Protein AF-0000000086060931 (afdb_homodimer)

Organism: NCBI:txid261290

pLDDT: mean 91.76, std 8.7, range [53.97, 98.56]

InterPro domains:
  IPR058467 Domain of unknown function DUF8154 [PF26481] (2-160)

Structure (mmCIF, N/CA/C/O backbone):
data_AF-0000000086060931-model_v1
#
loop_
_entity.id
_entity.type
_entity.pdbx_description
1 polymer 'HEPN domain-containing protein'
#
loop_
_atom_site.group_PDB
_atom_site.id
_atom_site.type_symbol
_atom_site.label_atom_id
_atom_site.label_alt_id
_atom_site.label_comp_id
_atom_site.label_asym_id
_atom_site.label_entity_id
_atom_site.label_seq_id
_atom_site.pdbx_PDB_ins_code
_atom_site.Cartn_x
_atom_site.Cartn_y
_atom_site.Cartn_z
_atom_site.occupancy
_atom_site.B_iso_or_equiv
_atom_site.auth_seq_id
_atom_site.auth_comp_id
_atom_site.auth_asym_id
_atom_site.auth_atom_id
_atom_site.pdbx_PDB_model_num
ATOM 1 N N . MET A 1 1 ? -10.797 -21.094 -11.148 1 85.88 1 MET A N 1
ATOM 2 C CA . MET A 1 1 ? -10.867 -20.781 -9.719 1 85.88 1 MET A CA 1
ATOM 3 C C . MET A 1 1 ? -11.93 -21.625 -9.031 1 85.88 1 MET A C 1
ATOM 5 O O . MET A 1 1 ? -13.008 -21.859 -9.594 1 85.88 1 MET A O 1
ATOM 9 N N . ASN A 1 2 ? -11.531 -22.156 -7.93 1 89.44 2 ASN A N 1
ATOM 10 C CA . ASN A 1 2 ? -12.492 -23.062 -7.312 1 89.44 2 ASN A CA 1
ATOM 11 C C . ASN A 1 2 ? -13.641 -22.297 -6.652 1 89.44 2 ASN A C 1
ATOM 13 O O . ASN A 1 2 ? -13.586 -21.078 -6.531 1 89.44 2 ASN A O 1
ATOM 17 N N . GLU A 1 3 ? -14.617 -22.969 -6.395 1 92.62 3 GLU A N 1
ATOM 18 C CA . GLU A 1 3 ? -15.859 -22.375 -5.906 1 92.62 3 GLU A CA 1
ATOM 19 C C . GLU A 1 3 ? -15.648 -21.641 -4.59 1 92.62 3 GLU A C 1
ATOM 21 O O . GLU A 1 3 ? -16.25 -20.594 -4.355 1 92.62 3 GLU A O 1
ATOM 26 N N . ASN A 1 4 ? -14.836 -22.156 -3.785 1 95.44 4 ASN A N 1
ATOM 27 C CA . ASN A 1 4 ? -14.562 -21.531 -2.496 1 95.44 4 ASN A CA 1
ATOM 28 C C . ASN A 1 4 ? -13.961 -20.141 -2.666 1 95.44 4 ASN A C 1
ATOM 30 O O . ASN A 1 4 ? -14.375 -19.203 -1.992 1 95.44 4 ASN A O 1
ATOM 34 N N . ILE A 1 5 ? -13.039 -19.984 -3.582 1 97.19 5 ILE A N 1
ATOM 35 C CA . ILE A 1 5 ? -12.391 -18.703 -3.82 1 97.19 5 ILE A CA 1
ATOM 36 C C . ILE A 1 5 ? -13.398 -17.719 -4.426 1 97.19 5 ILE A C 1
ATOM 38 O O . ILE A 1 5 ? -13.391 -16.531 -4.094 1 97.19 5 ILE A O 1
ATOM 42 N N . ARG A 1 6 ? -14.258 -18.203 -5.277 1 96.81 6 ARG A N 1
ATOM 43 C CA . ARG A 1 6 ? -15.297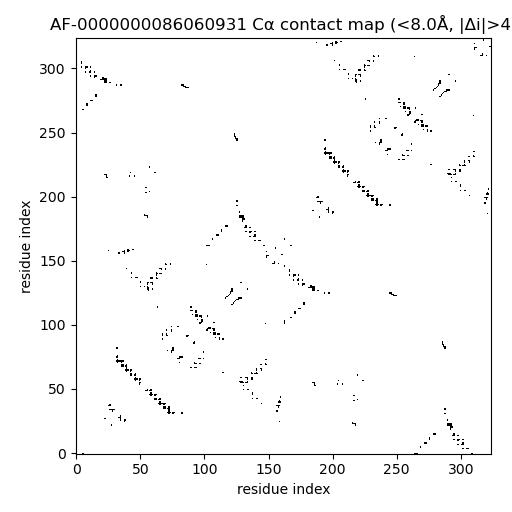 -17.359 -5.848 1 96.81 6 ARG A CA 1
ATOM 44 C C . ARG A 1 6 ? -16.234 -16.828 -4.758 1 96.81 6 ARG A C 1
ATOM 46 O O . ARG A 1 6 ? -16.609 -15.656 -4.77 1 96.81 6 ARG A O 1
ATOM 53 N N . ASP A 1 7 ? -16.578 -17.703 -3.885 1 97 7 ASP A N 1
ATOM 54 C CA . ASP A 1 7 ? -17.406 -17.297 -2.764 1 97 7 ASP A CA 1
ATOM 55 C C . ASP A 1 7 ? -16.703 -16.25 -1.898 1 97 7 ASP A C 1
ATOM 57 O O . ASP A 1 7 ? -17.344 -15.328 -1.389 1 97 7 ASP A O 1
ATOM 61 N N . GLN A 1 8 ? -15.422 -16.438 -1.712 1 97.62 8 GLN A N 1
ATOM 62 C CA . GLN A 1 8 ? -14.641 -15.5 -0.919 1 97.62 8 GLN A CA 1
ATOM 63 C C . GLN A 1 8 ? -14.602 -14.125 -1.583 1 97.62 8 GLN A C 1
ATOM 65 O O . GLN A 1 8 ? -14.609 -13.102 -0.9 1 97.62 8 GLN A O 1
ATOM 70 N N . LEU A 1 9 ? -14.484 -14.117 -2.893 1 97.81 9 LEU A N 1
ATOM 71 C CA . LEU A 1 9 ? -14.508 -12.844 -3.611 1 97.81 9 LEU A CA 1
ATOM 72 C C . LEU A 1 9 ? -15.836 -12.125 -3.406 1 97.81 9 LEU A C 1
ATOM 74 O O . LEU A 1 9 ? -15.867 -10.922 -3.15 1 97.81 9 LEU A O 1
ATOM 78 N N . VAL A 1 10 ? -16.922 -12.883 -3.469 1 95.94 10 VAL A N 1
ATOM 79 C CA . VAL A 1 10 ? -18.25 -12.328 -3.236 1 95.94 10 VAL A CA 1
ATOM 80 C C . VAL A 1 10 ? -18.344 -11.789 -1.81 1 95.94 10 VAL A C 1
ATOM 82 O O . VAL A 1 10 ? -18.875 -10.703 -1.583 1 95.94 10 VAL A O 1
ATOM 85 N N . ASP A 1 11 ? -17.828 -12.578 -0.885 1 95.38 11 ASP A N 1
ATOM 86 C CA . ASP A 1 11 ? -17.828 -12.148 0.511 1 95.38 11 ASP A CA 1
ATOM 87 C C . ASP A 1 11 ? -17.062 -10.844 0.688 1 95.38 11 ASP A C 1
ATOM 89 O O . ASP A 1 11 ? -17.5 -9.953 1.412 1 95.38 11 ASP A O 1
ATOM 93 N N . ALA A 1 12 ? -15.867 -10.789 0.083 1 95.44 12 ALA A N 1
ATOM 94 C CA . ALA A 1 12 ? -15.07 -9.562 0.157 1 95.44 12 ALA A CA 1
ATOM 95 C C . ALA A 1 12 ? -15.836 -8.375 -0.408 1 95.44 12 ALA A C 1
ATOM 97 O O . ALA A 1 12 ? -15.883 -7.305 0.207 1 95.44 12 ALA A O 1
ATOM 98 N N . GLU A 1 13 ? -16.484 -8.547 -1.512 1 94.19 13 GLU A N 1
ATOM 99 C CA . GLU A 1 13 ? -17.281 -7.484 -2.123 1 94.19 13 GLU A CA 1
ATOM 100 C C . GLU A 1 13 ? -18.375 -7.004 -1.182 1 94.19 13 GLU A C 1
ATOM 102 O O . GLU A 1 13 ? -18.625 -5.801 -1.062 1 94.19 13 GLU A O 1
ATOM 107 N N . ARG A 1 14 ? -19 -7.918 -0.52 1 93.12 14 ARG A N 1
ATOM 108 C CA . ARG A 1 14 ? -20.109 -7.598 0.387 1 93.12 14 ARG A CA 1
ATOM 109 C C . ARG A 1 14 ? -19.625 -6.738 1.55 1 93.12 14 ARG A C 1
ATOM 111 O O . ARG A 1 14 ? -20.344 -5.852 2.016 1 93.12 14 ARG A O 1
ATOM 118 N N . THR A 1 15 ? -18.422 -7.078 2.021 1 92.5 15 THR A N 1
ATOM 119 C CA . THR A 1 15 ? -17.906 -6.301 3.139 1 92.5 15 THR A CA 1
ATOM 120 C C . THR A 1 15 ? -17.688 -4.848 2.729 1 92.5 15 THR A C 1
ATOM 122 O O . THR A 1 15 ? -17.781 -3.939 3.559 1 92.5 15 THR A O 1
ATOM 125 N N . PHE A 1 16 ? -17.375 -4.551 1.483 1 88.94 16 PHE A N 1
ATOM 126 C CA . PHE A 1 16 ? -17.141 -3.189 1.018 1 88.94 16 PHE A CA 1
ATOM 127 C C . PHE A 1 16 ? -18.438 -2.486 0.684 1 88.94 16 PHE A C 1
ATOM 129 O O . PHE A 1 16 ? -18.484 -1.263 0.549 1 88.94 16 PHE A O 1
ATOM 136 N N . GLU A 1 17 ? -19.484 -3.262 0.486 1 84 17 GLU A N 1
ATOM 137 C CA . GLU A 1 17 ? -20.812 -2.703 0.231 1 84 17 GLU A CA 1
ATOM 138 C C . GLU A 1 17 ? -21.547 -2.404 1.536 1 84 17 GLU A C 1
ATOM 140 O O . GLU A 1 17 ? -22.422 -1.542 1.576 1 84 17 GLU A O 1
ATOM 145 N N . GLY A 1 18 ? -21.312 -3.229 2.457 1 71.38 18 GLY A N 1
ATOM 146 C CA . GLY A 1 18 ? -22.141 -3.25 3.656 1 71.38 18 GLY A CA 1
ATOM 147 C C . GLY A 1 18 ? -21.812 -2.123 4.621 1 71.38 18 GLY A C 1
ATOM 148 O O . GLY A 1 18 ? -21.125 -1.169 4.258 1 71.38 18 GLY A O 1
ATOM 149 N N . SER A 1 19 ? -22.469 -2.303 5.906 1 64.06 19 SER A N 1
ATOM 150 C CA . SER A 1 19 ? -22.609 -1.418 7.059 1 64.06 19 SER A CA 1
ATOM 151 C C . SER A 1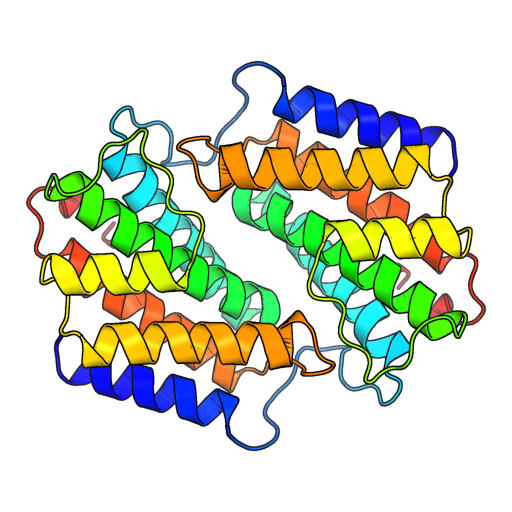 19 ? -21.297 -1.258 7.805 1 64.06 19 SER A C 1
ATOM 153 O O . SER A 1 19 ? -20.359 -2.043 7.605 1 64.06 19 SER A O 1
ATOM 155 N N . PRO A 1 20 ? -21.406 -0.543 8.852 1 69.38 20 PRO A N 1
ATOM 156 C CA . PRO A 1 20 ? -20.25 -0.242 9.688 1 69.38 20 PRO A CA 1
ATOM 157 C C . PRO A 1 20 ? -19.641 -1.49 10.32 1 69.38 20 PRO A C 1
ATOM 159 O O . PRO A 1 20 ? -20.344 -2.455 10.602 1 69.38 20 PRO A O 1
ATOM 162 N N . GLY A 1 21 ? -18.547 -1.68 10.312 1 85.62 21 GLY A N 1
ATOM 163 C CA . GLY A 1 21 ? -17.766 -2.73 10.945 1 85.62 21 GLY A CA 1
ATOM 164 C C . GLY A 1 21 ? -16.812 -2.211 12.008 1 85.62 21 GLY A C 1
ATOM 165 O O . GLY A 1 21 ? -16.922 -1.06 12.43 1 85.62 21 GLY A O 1
ATOM 166 N N . THR A 1 22 ? -16.078 -3.145 12.578 1 93.12 22 THR A N 1
ATOM 167 C CA . THR A 1 22 ? -15.07 -2.783 13.57 1 93.12 22 THR A CA 1
ATOM 168 C C . THR A 1 22 ? -13.922 -2.014 12.914 1 93.12 22 THR A C 1
ATOM 170 O O . THR A 1 22 ? -13.312 -2.488 11.953 1 93.12 22 THR A O 1
ATOM 173 N N . ILE A 1 23 ? -13.68 -0.859 13.461 1 92.44 23 ILE A N 1
ATOM 174 C CA . ILE A 1 23 ? -12.664 -0.013 12.844 1 92.44 23 ILE A CA 1
ATOM 175 C C . ILE A 1 23 ? -11.398 -0.008 13.695 1 92.44 23 ILE A C 1
ATOM 177 O O . ILE A 1 23 ? -11.398 -0.526 14.82 1 92.44 23 ILE A O 1
ATOM 181 N N . GLU A 1 24 ? -10.367 0.566 13.078 1 92.31 24 GLU A N 1
ATOM 182 C CA . GLU A 1 24 ? -9.086 0.639 13.789 1 92.31 24 GLU A CA 1
ATOM 183 C C . GLU A 1 24 ? -9.18 1.574 14.992 1 92.31 24 GLU A C 1
ATOM 185 O O . GLU A 1 24 ? -9.883 2.586 14.945 1 92.31 24 GLU A O 1
ATOM 190 N N . GLU A 1 25 ? -8.406 1.215 15.945 1 92.06 25 GLU A N 1
ATOM 191 C CA . GLU A 1 25 ? -8.352 2.078 17.125 1 92.06 25 GLU A CA 1
ATOM 192 C C . GLU A 1 25 ? -7.898 3.486 16.75 1 92.06 25 GLU A C 1
ATOM 194 O O . GLU A 1 25 ? -6.973 3.658 15.961 1 92.06 25 GLU A O 1
ATOM 199 N N . GLY A 1 26 ? -8.633 4.445 17.25 1 92.94 26 GLY A N 1
ATOM 200 C CA . GLY A 1 26 ? -8.234 5.832 17.078 1 92.94 26 GLY A CA 1
ATOM 201 C C . GLY A 1 26 ? -8.93 6.496 15.898 1 92.94 26 GLY A C 1
ATOM 202 O O . GLY A 1 26 ? -8.922 7.723 15.773 1 92.94 26 GLY A O 1
ATOM 203 N N . LEU A 1 27 ? -9.641 5.746 15.086 1 92.81 27 LEU A N 1
ATOM 204 C CA . LEU A 1 27 ? -10.195 6.316 13.859 1 92.81 27 LEU A CA 1
ATOM 205 C C . LEU A 1 27 ? -11.688 6.594 14.023 1 92.81 27 LEU A C 1
ATOM 207 O O . LEU A 1 27 ? -12.336 7.074 13.094 1 92.81 27 LEU A O 1
ATOM 211 N N . GLY A 1 28 ? -12.172 6.277 15.211 1 91 28 GLY A N 1
ATOM 212 C CA . GLY A 1 28 ? -13.578 6.527 15.484 1 91 28 GLY A CA 1
ATOM 213 C C . GLY A 1 28 ? -13.875 7.977 15.812 1 91 28 GLY A C 1
ATOM 214 O O . GLY A 1 28 ? -14.484 8.273 16.844 1 91 28 GLY A O 1
ATOM 215 N N . VAL A 1 29 ? -13.461 8.914 15.016 1 91.56 29 VAL A N 1
ATOM 216 C CA . VAL A 1 29 ? -13.711 10.344 15.188 1 91.56 29 VAL A CA 1
ATOM 217 C C . VAL A 1 29 ? -14.672 10.828 14.102 1 91.56 29 VAL A C 1
ATOM 219 O O . VAL A 1 29 ? -14.781 10.219 13.039 1 91.56 29 VAL A O 1
ATOM 222 N N . ASP A 1 30 ? -15.305 11.969 14.32 1 88.19 30 ASP A N 1
ATOM 223 C CA . ASP A 1 30 ? -16.359 12.453 13.438 1 88.19 30 ASP A CA 1
ATOM 224 C C . ASP A 1 30 ? -15.789 13.422 12.398 1 88.19 30 ASP A C 1
ATOM 226 O O . ASP A 1 30 ? -16.375 13.609 11.328 1 88.19 30 ASP A O 1
ATOM 230 N N . ASP A 1 31 ? -14.734 14.039 12.695 1 90.75 31 ASP A N 1
ATOM 231 C CA . ASP A 1 31 ? -14.164 15.062 11.828 1 90.75 31 ASP A CA 1
ATOM 232 C C . ASP A 1 31 ? -13.266 14.438 10.758 1 90.75 31 ASP A C 1
ATOM 234 O O . ASP A 1 31 ? -12.312 13.727 11.086 1 90.75 31 ASP A O 1
ATOM 238 N N . ALA A 1 32 ? -13.539 14.82 9.547 1 89.19 32 ALA A N 1
ATOM 239 C CA . ALA A 1 32 ? -12.812 14.258 8.414 1 89.19 32 ALA A CA 1
ATOM 240 C C . ALA A 1 32 ? -11.328 14.594 8.492 1 89.19 32 ALA A C 1
ATOM 242 O O . ALA A 1 32 ? -10.477 13.781 8.109 1 89.19 32 ALA A O 1
ATOM 243 N N . GLU A 1 33 ? -11.016 15.805 8.906 1 93.06 33 GLU A N 1
ATOM 244 C CA . GLU A 1 33 ? -9.602 16.141 9 1 93.06 33 GLU A CA 1
ATOM 245 C C . GLU A 1 33 ? -8.891 15.266 10.023 1 93.06 33 GLU A C 1
ATOM 247 O O . GLU A 1 33 ? -7.754 14.844 9.805 1 93.06 33 GLU A O 1
ATOM 252 N N . LEU A 1 34 ? -9.609 14.922 11.133 1 94.69 34 LEU A N 1
ATOM 253 C CA . LEU A 1 34 ? -8.984 14.117 12.18 1 94.69 34 LEU A CA 1
ATOM 254 C C . LEU A 1 34 ? -8.828 12.672 11.727 1 94.69 34 LEU A C 1
ATOM 256 O O . LEU A 1 34 ? -7.867 12 12.109 1 94.69 34 LEU A O 1
ATOM 260 N N . VAL A 1 35 ? -9.734 12.188 10.914 1 92.19 35 VAL A N 1
ATOM 261 C CA . VAL A 1 35 ? -9.594 10.844 10.352 1 92.19 35 VAL A CA 1
ATOM 262 C C . VAL A 1 35 ? -8.305 10.758 9.547 1 92.19 35 VAL A C 1
ATOM 264 O O . VAL A 1 35 ? -7.527 9.812 9.703 1 92.19 35 VAL A O 1
ATOM 267 N N . GLN A 1 36 ? -8.062 11.758 8.703 1 93.56 36 GLN A N 1
ATOM 268 C CA . GLN A 1 36 ? -6.855 11.742 7.883 1 93.56 36 GLN A CA 1
ATOM 269 C C . GLN A 1 36 ? -5.602 11.867 8.742 1 93.56 36 GLN A C 1
ATOM 271 O O . GLN A 1 36 ? -4.605 11.188 8.492 1 93.56 36 GLN A O 1
ATOM 276 N N . LEU A 1 37 ? -5.672 12.703 9.758 1 96.25 37 LEU A N 1
ATOM 277 C CA . LEU A 1 37 ? -4.559 12.867 10.688 1 96.25 37 LEU A CA 1
ATOM 278 C C . LEU A 1 37 ? -4.203 11.547 11.352 1 96.25 37 LEU A C 1
ATOM 280 O O . LEU A 1 37 ? -3.041 11.133 11.336 1 96.25 37 LEU A O 1
ATOM 284 N N . ARG A 1 38 ? -5.168 10.938 11.812 1 95.25 38 ARG A N 1
ATOM 285 C CA . ARG A 1 38 ? -4.914 9.75 12.625 1 95.25 38 ARG A CA 1
ATOM 286 C C . ARG A 1 38 ? -4.621 8.539 11.742 1 95.25 38 ARG A C 1
ATOM 288 O O . ARG A 1 38 ? -3.92 7.617 12.164 1 95.25 38 ARG A O 1
ATOM 295 N N . ARG A 1 39 ? -5.102 8.555 10.539 1 94.25 39 ARG A N 1
ATOM 296 C CA . ARG A 1 39 ? -4.664 7.555 9.57 1 94.25 39 ARG A CA 1
ATOM 297 C C . ARG A 1 39 ? -3.154 7.629 9.359 1 94.25 39 ARG A C 1
ATOM 299 O O . ARG A 1 39 ? -2.479 6.598 9.305 1 94.25 39 ARG A O 1
ATOM 306 N N . ALA A 1 40 ? -2.727 8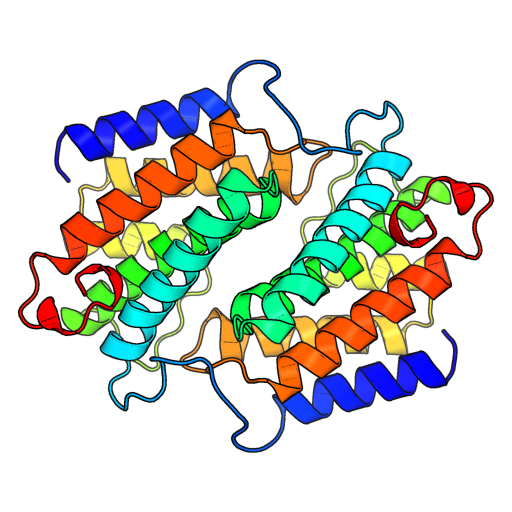.789 9.188 1 96.19 40 ALA A N 1
ATOM 307 C CA . ALA A 1 40 ? -1.283 8.961 9.031 1 96.19 40 ALA A CA 1
ATOM 308 C C . ALA A 1 40 ? -0.535 8.414 10.25 1 96.19 40 ALA A C 1
ATOM 310 O O . ALA A 1 40 ? 0.492 7.75 10.102 1 96.19 40 ALA A O 1
ATOM 311 N N . CYS A 1 41 ? -1.065 8.672 11.43 1 97.5 41 CYS A N 1
ATOM 312 C CA . CYS A 1 41 ? -0.443 8.203 12.664 1 97.5 41 CYS A CA 1
ATOM 313 C C . CYS A 1 41 ? -0.383 6.68 12.703 1 97.5 41 CYS A C 1
ATOM 315 O O . CYS A 1 41 ? 0.647 6.105 13.055 1 97.5 41 CYS A O 1
ATOM 317 N N . ARG A 1 42 ? -1.454 6.074 12.344 1 96.25 42 ARG A N 1
ATOM 318 C CA . ARG A 1 42 ? -1.514 4.617 12.359 1 96.25 42 ARG A CA 1
ATOM 319 C C . ARG A 1 42 ? -0.522 4.02 11.367 1 96.25 42 ARG A C 1
ATOM 321 O O . ARG A 1 42 ? 0.128 3.014 11.656 1 96.25 42 ARG A O 1
ATOM 328 N N . LEU A 1 43 ? -0.413 4.605 10.227 1 96.31 43 LEU A N 1
ATOM 329 C CA . LEU A 1 43 ? 0.515 4.137 9.203 1 96.31 43 LEU A CA 1
ATOM 330 C C . LEU A 1 43 ? 1.959 4.281 9.672 1 96.31 43 LEU A C 1
ATOM 332 O O . LEU A 1 43 ? 2.791 3.41 9.406 1 96.31 43 LEU A O 1
ATOM 336 N N . LEU A 1 44 ? 2.238 5.379 10.367 1 97.81 44 LEU A N 1
ATOM 337 C CA . LEU A 1 44 ? 3.578 5.578 10.906 1 97.81 44 LEU A CA 1
ATOM 338 C C . LEU A 1 44 ? 3.881 4.555 12 1 97.81 44 LEU A C 1
ATOM 340 O O . LEU A 1 44 ? 5.004 4.055 12.094 1 97.81 44 LEU A O 1
ATOM 344 N N . GLU A 1 45 ? 2.916 4.258 12.789 1 96.94 45 GLU A N 1
ATOM 345 C CA . GLU A 1 45 ? 3.088 3.234 13.82 1 96.94 45 GLU A CA 1
ATOM 346 C C . GLU A 1 45 ? 3.42 1.879 13.195 1 96.94 45 GLU A C 1
ATOM 348 O O . GLU A 1 45 ? 4.336 1.191 13.648 1 96.94 45 GLU A O 1
ATOM 353 N N . VAL A 1 46 ? 2.684 1.546 12.18 1 96.5 46 VAL A N 1
ATOM 354 C CA . VAL A 1 46 ? 2.932 0.297 11.469 1 96.5 46 VAL A CA 1
ATOM 355 C C . VAL A 1 46 ? 4.336 0.313 10.867 1 96.5 46 VAL A C 1
ATOM 357 O O . VAL A 1 46 ? 5.074 -0.667 10.977 1 96.5 46 VAL A O 1
ATOM 360 N N . GLY A 1 47 ? 4.676 1.377 10.219 1 96.94 47 GLY A N 1
ATOM 361 C CA . GLY A 1 47 ? 5.984 1.494 9.594 1 96.94 47 GLY A CA 1
ATOM 362 C C . GLY A 1 47 ? 7.125 1.27 10.57 1 96.94 47 GLY A C 1
ATOM 363 O O . GLY A 1 47 ? 8.086 0.56 10.25 1 96.94 47 GLY A O 1
ATOM 364 N N . SER A 1 48 ? 7.02 1.859 11.727 1 96.12 48 SER A N 1
ATOM 365 C CA . SER A 1 48 ? 8.055 1.707 12.734 1 96.12 48 SER A CA 1
ATOM 366 C C . SER A 1 48 ? 8.188 0.253 13.18 1 96.12 48 SER A C 1
ATOM 368 O O . SER A 1 48 ? 9.297 -0.269 13.289 1 96.12 48 SER A O 1
ATOM 370 N N . ASN A 1 49 ? 7.094 -0.402 13.359 1 94.75 49 ASN A N 1
ATOM 371 C CA . ASN A 1 49 ? 7.07 -1.792 13.805 1 94.75 49 ASN A CA 1
ATOM 372 C C . ASN A 1 49 ? 7.641 -2.727 12.742 1 94.75 49 ASN A C 1
ATOM 374 O O . ASN A 1 49 ? 8.422 -3.625 13.055 1 94.75 49 ASN A O 1
ATOM 378 N N . LEU A 1 50 ? 7.32 -2.484 11.539 1 97 50 LEU A N 1
ATOM 379 C CA . LEU A 1 50 ? 7.676 -3.395 10.461 1 97 50 LEU A CA 1
ATOM 380 C C . LEU A 1 50 ? 9.117 -3.17 10.008 1 97 50 LEU A C 1
ATOM 382 O O . LEU A 1 50 ? 9.766 -4.09 9.508 1 97 50 LEU A O 1
ATOM 386 N N . LEU A 1 51 ? 9.586 -1.96 10.188 1 96.69 51 LEU A N 1
ATOM 387 C CA . LEU A 1 51 ? 10.961 -1.657 9.82 1 96.69 51 LEU A CA 1
ATOM 388 C C . LEU A 1 51 ? 11.938 -2.561 10.57 1 96.69 51 LEU A C 1
ATOM 390 O O . LEU A 1 51 ? 12.852 -3.133 9.969 1 96.69 51 LEU A O 1
ATOM 394 N N . ASP A 1 52 ? 11.695 -2.814 11.797 1 92.81 52 ASP A N 1
ATOM 395 C CA . ASP A 1 52 ? 12.539 -3.633 12.656 1 92.81 52 ASP A CA 1
ATOM 396 C C . ASP A 1 52 ? 12.43 -5.113 12.297 1 92.81 52 ASP A C 1
ATOM 398 O O . ASP A 1 52 ? 13.336 -5.895 12.57 1 92.81 52 ASP A O 1
ATOM 402 N N . GLN A 1 53 ? 11.352 -5.465 11.656 1 94.12 53 GLN A N 1
ATOM 403 C CA . GLN A 1 53 ? 11.078 -6.863 11.328 1 94.12 53 GLN A CA 1
ATOM 404 C C . GLN A 1 53 ? 11.539 -7.195 9.906 1 94.12 53 GLN A C 1
ATOM 406 O O . GLN A 1 53 ? 11.484 -8.352 9.484 1 94.12 53 GLN A O 1
ATOM 411 N N . GLY A 1 54 ? 11.938 -6.199 9.164 1 94.75 54 GLY A N 1
ATOM 412 C CA . GLY A 1 54 ? 12.523 -6.438 7.852 1 94.75 54 GLY A CA 1
ATOM 413 C C . GLY A 1 54 ? 11.5 -6.461 6.734 1 94.75 54 GLY A C 1
ATOM 414 O O . GLY A 1 54 ? 11.727 -7.078 5.691 1 94.75 54 GLY A O 1
ATOM 415 N N . TYR A 1 55 ? 10.328 -5.852 6.914 1 95.44 55 TYR A N 1
ATOM 416 C CA . TYR A 1 55 ? 9.305 -5.75 5.875 1 95.44 55 TYR A CA 1
ATOM 417 C C . TYR A 1 55 ? 9.375 -4.402 5.168 1 95.44 55 TYR A C 1
ATOM 419 O O . TYR A 1 55 ? 8.484 -3.566 5.32 1 95.44 55 TYR A O 1
ATOM 427 N N . TYR A 1 56 ? 10.336 -4.277 4.312 1 94.88 56 TYR A N 1
ATOM 428 C CA . TYR A 1 56 ? 10.719 -2.973 3.779 1 94.88 56 TYR A CA 1
ATOM 429 C C . TYR A 1 56 ? 9.695 -2.482 2.756 1 94.88 56 TYR A C 1
ATOM 431 O O . TYR A 1 56 ? 9.406 -1.286 2.682 1 94.88 56 TYR A O 1
ATOM 439 N N . THR A 1 57 ? 9.156 -3.373 2.008 1 92.12 57 THR A N 1
ATOM 440 C CA . THR A 1 57 ? 8.172 -2.99 1 1 92.12 57 THR A CA 1
ATOM 441 C C . THR A 1 57 ? 6.973 -2.305 1.647 1 92.12 57 THR A C 1
ATOM 443 O O . THR A 1 57 ? 6.574 -1.216 1.229 1 92.12 57 THR A O 1
ATOM 446 N N . VAL A 1 58 ? 6.441 -2.895 2.65 1 94.62 58 VAL A N 1
ATOM 447 C CA . VAL A 1 58 ? 5.258 -2.355 3.309 1 94.62 58 VAL A CA 1
ATOM 448 C C . VAL A 1 58 ? 5.617 -1.065 4.043 1 94.62 58 VAL A C 1
ATOM 450 O O . VAL A 1 58 ? 4.812 -0.134 4.105 1 94.62 58 VAL A O 1
ATOM 453 N N . VAL A 1 59 ? 6.812 -1.02 4.59 1 96.62 59 VAL A N 1
ATOM 454 C CA . VAL A 1 59 ? 7.262 0.193 5.27 1 96.62 59 VAL A CA 1
ATOM 455 C C . VAL A 1 59 ? 7.277 1.359 4.281 1 96.62 59 VAL A C 1
ATOM 457 O O . VAL A 1 59 ? 6.766 2.439 4.582 1 96.62 59 VAL A O 1
ATOM 460 N N . ILE A 1 60 ? 7.867 1.127 3.129 1 95.44 60 ILE A N 1
ATOM 461 C CA . ILE A 1 60 ? 7.969 2.174 2.117 1 95.44 60 ILE A CA 1
ATOM 462 C C . ILE A 1 60 ? 6.574 2.605 1.678 1 95.44 60 ILE A C 1
ATOM 464 O O . ILE A 1 60 ? 6.273 3.801 1.627 1 95.44 60 ILE A O 1
ATOM 468 N N . GLU A 1 61 ? 5.684 1.716 1.422 1 91.94 61 GLU A N 1
ATOM 469 C CA . GLU A 1 61 ? 4.32 2.025 1.005 1 91.94 61 GLU A CA 1
ATOM 470 C C . GLU A 1 61 ? 3.568 2.787 2.094 1 91.94 61 GLU A C 1
ATOM 472 O O . GLU A 1 61 ? 2.9 3.785 1.813 1 91.94 61 GLU A O 1
ATOM 477 N N . SER A 1 62 ? 3.705 2.344 3.307 1 95.06 62 SER A N 1
ATOM 478 C CA . SER A 1 62 ? 3.031 3.008 4.418 1 95.06 62 SER A CA 1
ATOM 479 C C . SER A 1 62 ? 3.549 4.43 4.609 1 95.06 62 SER A C 1
ATOM 481 O O . SER A 1 62 ? 2.789 5.328 4.98 1 95.06 62 SER A O 1
ATOM 483 N N . ALA A 1 63 ? 4.832 4.586 4.363 1 97.12 63 ALA A N 1
ATOM 484 C CA . ALA A 1 63 ? 5.422 5.914 4.492 1 97.12 63 ALA A CA 1
ATOM 485 C C . ALA A 1 63 ? 4.84 6.875 3.459 1 97.12 63 ALA A C 1
ATOM 487 O O . ALA A 1 63 ? 4.477 8.008 3.791 1 97.12 63 ALA A O 1
ATOM 488 N N . PHE A 1 64 ? 4.73 6.434 2.254 1 94.94 64 PHE A N 1
ATOM 489 C CA . PHE A 1 64 ? 4.145 7.266 1.211 1 94.94 64 PHE A CA 1
ATOM 490 C C . PHE A 1 64 ? 2.699 7.617 1.544 1 94.94 64 PHE A C 1
ATOM 492 O O . PHE A 1 64 ? 2.293 8.773 1.431 1 94.94 64 PHE A O 1
ATOM 499 N N . VAL A 1 65 ? 1.945 6.676 1.984 1 92.94 65 VAL A N 1
ATOM 500 C CA . VAL A 1 65 ? 0.539 6.918 2.289 1 92.94 65 VAL A CA 1
ATOM 501 C C . VAL A 1 65 ? 0.423 7.836 3.504 1 92.94 65 VAL A C 1
ATOM 503 O O . VAL A 1 65 ? -0.454 8.703 3.553 1 92.94 65 VAL A O 1
ATOM 506 N N . ALA A 1 66 ? 1.302 7.637 4.449 1 96.38 66 ALA A N 1
ATOM 507 C CA . ALA A 1 66 ? 1.289 8.508 5.621 1 96.38 66 ALA A CA 1
ATOM 508 C C . ALA A 1 66 ? 1.533 9.961 5.223 1 96.38 66 ALA A C 1
ATOM 510 O O . ALA A 1 66 ? 0.875 10.875 5.73 1 96.38 66 ALA A O 1
ATOM 511 N N . ILE A 1 67 ? 2.49 10.172 4.328 1 97.5 67 ILE A N 1
ATOM 512 C CA . ILE A 1 67 ? 2.76 11.516 3.828 1 97.5 67 ILE A CA 1
ATOM 513 C C . ILE A 1 67 ? 1.506 12.086 3.166 1 97.5 67 ILE A C 1
ATOM 515 O O . ILE A 1 67 ? 1.097 13.211 3.455 1 97.5 67 ILE A O 1
ATOM 519 N N . GLU A 1 68 ? 0.887 11.32 2.406 1 94.69 68 GLU A N 1
ATOM 520 C CA . GLU A 1 68 ? -0.28 11.773 1.654 1 94.69 68 GLU A CA 1
ATOM 521 C C . GLU A 1 68 ? -1.46 12.055 2.58 1 94.69 68 GLU A C 1
ATOM 523 O O . GLU A 1 68 ? -2.168 13.047 2.41 1 94.69 68 GLU A O 1
ATOM 528 N N . ARG A 1 69 ? -1.653 11.195 3.562 1 94.56 69 ARG A N 1
ATOM 529 C CA . ARG A 1 69 ? -2.727 11.438 4.523 1 94.56 69 ARG A CA 1
ATOM 530 C C . ARG A 1 69 ? -2.459 12.703 5.336 1 94.56 69 ARG A C 1
ATOM 532 O O . ARG A 1 69 ? -3.391 13.422 5.691 1 94.56 69 ARG A O 1
ATOM 539 N N . THR A 1 70 ? -1.249 12.938 5.637 1 96.81 70 THR A N 1
ATOM 540 C CA . THR A 1 70 ? -0.88 14.148 6.359 1 96.81 70 THR A CA 1
ATOM 541 C C . THR A 1 70 ? -1.197 15.391 5.535 1 96.81 70 THR A C 1
ATOM 543 O O . THR A 1 70 ? -1.76 16.359 6.051 1 96.81 70 THR A O 1
ATOM 546 N N . ILE A 1 71 ? -0.837 15.328 4.254 1 96.62 71 ILE A N 1
ATOM 547 C CA . ILE A 1 71 ? -1.124 16.438 3.361 1 96.62 71 ILE A CA 1
ATOM 548 C C . ILE A 1 71 ? -2.635 16.641 3.238 1 96.62 71 ILE A C 1
ATOM 550 O O . ILE A 1 71 ? -3.135 17.75 3.316 1 96.62 71 ILE A O 1
ATOM 554 N N . GLN A 1 72 ? -3.332 15.586 3.086 1 94.31 72 GLN A N 1
ATOM 555 C CA . GLN A 1 72 ? -4.785 15.664 2.986 1 94.31 72 GLN A CA 1
ATOM 556 C C . GLN A 1 72 ? -5.395 16.266 4.254 1 94.31 72 GLN A C 1
ATOM 558 O O . GLN A 1 72 ? -6.312 17.078 4.184 1 94.31 72 GLN A O 1
ATOM 563 N N . PHE A 1 73 ? -4.91 15.781 5.395 1 95.56 73 PHE A N 1
ATOM 564 C CA . PHE A 1 73 ? -5.32 16.375 6.66 1 95.56 73 PHE A CA 1
ATOM 565 C C . PHE A 1 73 ? -5.172 17.891 6.617 1 95.56 73 PHE A C 1
ATOM 567 O O . PHE A 1 73 ? -6.117 18.625 6.922 1 95.56 73 PHE A O 1
ATOM 574 N N . ARG A 1 74 ? -4.066 18.344 6.176 1 96.94 74 ARG A N 1
ATOM 575 C CA . ARG A 1 74 ? -3.785 19.781 6.195 1 96.94 74 ARG A CA 1
ATOM 576 C C . ARG A 1 74 ? -4.641 20.531 5.176 1 96.94 74 ARG A C 1
ATOM 578 O O . ARG A 1 74 ? -5.078 21.656 5.422 1 96.94 74 ARG A O 1
ATOM 585 N N . LEU A 1 75 ? -4.812 19.922 4.031 1 96.38 75 LEU A N 1
ATOM 586 C CA . LEU A 1 75 ? -5.672 20.531 3.025 1 96.38 75 LEU A CA 1
ATOM 587 C C . LEU A 1 75 ? -7.078 20.75 3.568 1 96.38 75 LEU A C 1
ATOM 589 O O . LEU A 1 75 ? -7.676 21.812 3.371 1 96.38 75 LEU A O 1
ATOM 593 N N . ILE A 1 76 ? -7.594 19.766 4.277 1 94.56 76 ILE A N 1
ATOM 594 C CA . ILE A 1 76 ? -8.93 19.859 4.855 1 94.56 76 ILE A CA 1
ATOM 595 C C . ILE A 1 76 ? -8.914 20.875 6.008 1 94.56 76 ILE A C 1
ATOM 597 O O . ILE A 1 76 ? -9.773 21.75 6.078 1 94.56 76 ILE A O 1
ATOM 601 N N . HIS A 1 77 ? -7.945 20.734 6.84 1 95.5 77 HIS A N 1
ATOM 602 C CA . HIS A 1 77 ? -7.805 21.578 8.023 1 95.5 77 HIS A CA 1
ATOM 603 C C . HIS A 1 77 ? -7.746 23.062 7.645 1 95.5 77 HIS A C 1
ATOM 605 O O . HIS A 1 77 ? -8.344 23.906 8.32 1 95.5 77 HIS A O 1
ATOM 611 N N . ASP A 1 78 ? -7.102 23.344 6.559 1 96 78 ASP A N 1
ATOM 612 C CA . ASP A 1 78 ? -6.871 24.734 6.148 1 96 78 ASP A CA 1
ATOM 613 C C . ASP A 1 78 ? -7.973 25.219 5.207 1 96 78 ASP A C 1
ATOM 615 O O . ASP A 1 78 ? -7.891 26.312 4.664 1 96 78 ASP A O 1
ATOM 619 N N . GLY A 1 79 ? -8.945 24.391 4.918 1 94.62 79 GLY A N 1
ATOM 620 C CA . GLY A 1 79 ? -10.109 24.781 4.137 1 94.62 79 GLY A CA 1
ATOM 621 C C . GLY A 1 79 ? -9.852 24.766 2.643 1 94.62 79 GLY A C 1
ATOM 622 O O . GLY A 1 79 ? -10.602 25.375 1.874 1 94.62 79 GLY A O 1
ATOM 623 N N . ALA A 1 80 ? -8.805 24.125 2.248 1 95.19 80 ALA A N 1
ATOM 624 C CA . ALA A 1 80 ? -8.438 24.109 0.835 1 95.19 80 ALA A CA 1
ATOM 625 C C . ALA A 1 80 ? -9.047 22.922 0.118 1 95.19 80 ALA A C 1
ATOM 627 O O . ALA A 1 80 ? -8.977 22.812 -1.109 1 95.19 80 ALA A O 1
ATOM 628 N N . MET A 1 81 ? -9.586 22.062 0.888 1 91.62 81 MET A N 1
ATOM 629 C CA . MET A 1 81 ? -10.203 20.844 0.375 1 91.62 81 MET A CA 1
ATOM 630 C C . MET A 1 81 ? -11.406 20.453 1.226 1 91.62 81 MET A C 1
ATOM 632 O O . MET A 1 81 ? -11.367 20.547 2.453 1 91.62 81 MET A O 1
ATOM 636 N N . SER A 1 82 ? -12.484 20.109 0.494 1 89.69 82 SER A N 1
ATOM 637 C CA . SER A 1 82 ? -13.633 19.578 1.227 1 89.69 82 SER A CA 1
ATOM 638 C C . SER A 1 82 ? -13.43 18.109 1.584 1 89.69 82 SER A C 1
ATOM 640 O O . SER A 1 82 ? -12.703 17.391 0.893 1 89.69 82 SER A O 1
ATOM 642 N N . ALA A 1 83 ? -14.117 17.688 2.598 1 80.44 83 ALA A N 1
ATOM 643 C CA . ALA A 1 83 ? -14.031 16.312 3.055 1 80.44 83 ALA A CA 1
ATOM 644 C C . ALA A 1 83 ? -14.5 15.344 1.972 1 80.44 83 ALA A C 1
ATOM 646 O O . ALA A 1 83 ? -14.047 14.195 1.916 1 80.44 83 ALA A O 1
ATOM 647 N N . ALA A 1 84 ? -15.32 15.883 1.102 1 80.31 84 ALA A N 1
ATOM 648 C CA . ALA A 1 84 ? -15.922 15.039 0.076 1 80.31 84 ALA A CA 1
ATOM 649 C C . ALA A 1 84 ? -15.078 15.023 -1.192 1 80.31 84 ALA A C 1
ATOM 651 O O . ALA A 1 84 ? -15.297 14.195 -2.082 1 80.31 84 ALA A O 1
ATOM 652 N N . GLU A 1 85 ? -14.109 15.93 -1.196 1 82.94 85 GLU A N 1
ATOM 653 C CA . GLU A 1 85 ? -13.266 16.031 -2.381 1 82.94 85 GLU A CA 1
ATOM 654 C C . GLU A 1 85 ? -12.289 14.859 -2.451 1 82.94 85 GLU A C 1
ATOM 656 O O . GLU A 1 85 ? -11.711 14.461 -1.437 1 82.94 85 GLU A O 1
ATOM 661 N N . ILE A 1 86 ? -12.227 14.367 -3.645 1 72.75 86 ILE A N 1
ATOM 662 C CA . ILE A 1 86 ? -11.336 13.25 -3.893 1 72.75 86 ILE A CA 1
ATOM 663 C C . ILE A 1 86 ? -10.18 13.695 -4.789 1 72.75 86 ILE A C 1
ATOM 665 O O . ILE A 1 86 ? -10.406 14.242 -5.871 1 72.75 86 ILE A O 1
ATOM 669 N N . ILE A 1 87 ? -8.969 13.555 -4.305 1 78.94 87 ILE A N 1
ATOM 670 C CA . ILE A 1 87 ? -7.789 13.703 -5.148 1 78.94 87 ILE A CA 1
ATOM 671 C C . ILE A 1 87 ? -7.164 12.336 -5.418 1 78.94 87 ILE A C 1
ATOM 673 O O . ILE A 1 87 ? -6.555 11.742 -4.527 1 78.94 87 ILE A O 1
ATOM 677 N N . SER A 1 88 ? -7.254 11.852 -6.602 1 77.38 88 SER A N 1
ATOM 678 C CA . SER A 1 88 ? -6.836 10.492 -6.918 1 77.38 88 SER A CA 1
ATOM 679 C C . SER A 1 88 ? -5.395 10.461 -7.41 1 77.38 88 SER A C 1
ATOM 681 O O . SER A 1 88 ? -4.758 9.398 -7.41 1 77.38 88 SER A O 1
ATOM 683 N N . SER A 1 89 ? -4.984 11.5 -7.859 1 83.94 89 SER A N 1
ATOM 684 C CA . SER A 1 89 ? -3.619 11.586 -8.367 1 83.94 89 SER A CA 1
ATOM 685 C C . SER A 1 89 ? -2.641 11.945 -7.254 1 83.94 89 SER A C 1
ATOM 687 O O . SER A 1 89 ? -2.787 12.984 -6.602 1 83.94 89 SER A O 1
ATOM 689 N N . HIS A 1 90 ? -1.663 11.141 -7.09 1 88.25 90 HIS A N 1
ATOM 690 C CA . HIS A 1 90 ? -0.629 11.414 -6.098 1 88.25 90 HIS A CA 1
ATOM 691 C C . HIS A 1 90 ? 0.107 12.711 -6.414 1 88.25 90 HIS A C 1
ATOM 693 O O . HIS A 1 90 ? 0.34 13.531 -5.523 1 88.25 90 HIS A O 1
ATOM 699 N N . ARG A 1 91 ? 0.433 12.875 -7.691 1 91 91 ARG A N 1
ATOM 700 C CA . ARG A 1 91 ? 1.129 14.086 -8.109 1 91 91 ARG A CA 1
ATOM 701 C C . ARG A 1 91 ? 0.293 15.328 -7.809 1 91 91 ARG A C 1
ATOM 703 O O . ARG A 1 91 ? 0.807 16.312 -7.289 1 91 91 ARG A O 1
ATOM 710 N N . ARG A 1 92 ? -0.959 15.273 -8.109 1 92.88 92 ARG A N 1
ATOM 711 C CA . ARG A 1 92 ? -1.846 16.406 -7.855 1 92.88 92 ARG A CA 1
ATOM 712 C C . ARG A 1 92 ? -1.938 16.703 -6.363 1 92.88 92 ARG A C 1
ATOM 714 O O . ARG A 1 92 ? -1.987 17.875 -5.961 1 92.88 92 ARG A O 1
ATOM 721 N N . LEU A 1 93 ? -1.958 15.734 -5.59 1 94.19 93 LEU A N 1
ATOM 722 C CA . LEU A 1 93 ? -2.018 15.938 -4.148 1 94.19 93 LEU A CA 1
ATOM 723 C C . LEU A 1 93 ? -0.789 16.688 -3.656 1 94.19 93 LEU A C 1
ATOM 725 O O . LEU A 1 93 ? -0.91 17.641 -2.877 1 94.19 93 LEU A O 1
ATOM 729 N N . TYR A 1 94 ? 0.38 16.281 -4.094 1 96.94 94 TYR A N 1
ATOM 730 C CA . TYR A 1 94 ? 1.614 16.938 -3.697 1 96.94 94 TYR A CA 1
ATOM 731 C C . TYR A 1 94 ? 1.63 18.391 -4.18 1 96.94 94 TYR A C 1
ATOM 733 O O . TYR A 1 94 ? 2.084 19.281 -3.465 1 96.94 94 TYR A O 1
ATOM 741 N N . GLN A 1 95 ? 1.119 18.562 -5.355 1 96.19 95 GLN A N 1
ATOM 742 C CA . GLN A 1 95 ? 1.052 19.906 -5.914 1 96.19 95 GLN A CA 1
ATOM 743 C C . GLN A 1 95 ? 0.1 20.797 -5.113 1 96.19 95 GLN A C 1
ATOM 745 O O . GLN A 1 95 ? 0.391 21.969 -4.867 1 96.19 95 GLN A O 1
ATOM 750 N N . ARG A 1 96 ? -1.004 20.266 -4.73 1 96.12 96 ARG A N 1
ATOM 751 C CA . ARG A 1 96 ? -1.978 21.016 -3.941 1 96.12 96 ARG A CA 1
ATOM 752 C C . ARG A 1 96 ? -1.38 21.469 -2.611 1 96.12 96 ARG A C 1
ATOM 754 O O . ARG A 1 96 ? -1.663 22.562 -2.135 1 96.12 96 ARG A O 1
ATOM 761 N N . GLY A 1 97 ? -0.6 20.578 -2.041 1 97.19 97 GLY A N 1
ATOM 762 C CA . GLY A 1 97 ? 0.072 20.969 -0.813 1 97.19 97 GLY A CA 1
ATOM 763 C C . GLY A 1 97 ? 0.966 22.172 -0.981 1 97.19 97 GLY A C 1
ATOM 764 O O . GLY A 1 97 ? 0.995 23.062 -0.118 1 97.19 97 GLY A O 1
ATOM 765 N N . ALA A 1 98 ? 1.645 22.203 -2.076 1 97.81 98 ALA A N 1
ATOM 766 C CA . ALA A 1 98 ? 2.51 23.344 -2.363 1 97.81 98 ALA A CA 1
ATOM 767 C C . ALA A 1 98 ? 1.689 24.609 -2.627 1 97.81 98 ALA A C 1
ATOM 769 O O . ALA A 1 98 ? 2.047 25.688 -2.172 1 97.81 98 ALA A O 1
ATOM 770 N N . GLU A 1 99 ? 0.612 24.453 -3.285 1 96.94 99 GLU A N 1
ATOM 771 C CA . GLU A 1 99 ? -0.238 25.578 -3.67 1 96.94 99 GLU A CA 1
ATOM 772 C C . GLU A 1 99 ? -0.759 26.312 -2.445 1 96.94 99 GLU A C 1
ATOM 774 O O . GLU A 1 99 ? -0.924 27.531 -2.477 1 96.94 99 GLU A O 1
ATOM 779 N N . ILE A 1 100 ? -1.018 25.625 -1.376 1 96.62 100 ILE A N 1
ATOM 780 C CA . ILE A 1 100 ? -1.601 26.281 -0.21 1 96.62 100 ILE A CA 1
ATOM 781 C C . ILE A 1 100 ? -0.5 26.641 0.784 1 96.62 100 ILE A C 1
ATOM 783 O O . ILE A 1 100 ? -0.783 27.047 1.91 1 96.62 100 ILE A O 1
ATOM 787 N N . GLY A 1 101 ? 0.785 26.328 0.417 1 96.88 101 GLY A N 1
ATOM 788 C CA . GLY A 1 101 ? 1.904 26.859 1.173 1 96.88 101 GLY A CA 1
ATOM 789 C C . GLY A 1 101 ? 2.42 25.906 2.236 1 96.88 101 GLY A C 1
ATOM 790 O O . GLY A 1 101 ? 3.123 26.328 3.16 1 96.88 101 GLY A O 1
ATOM 791 N N . LEU A 1 102 ? 2.051 24.641 2.197 1 97.56 102 LEU A N 1
ATOM 792 C CA . LEU A 1 102 ? 2.621 23.688 3.141 1 97.56 102 LEU A CA 1
ATOM 793 C C . LEU A 1 102 ? 4.125 23.547 2.939 1 97.56 102 LEU A C 1
ATOM 795 O O . LEU A 1 102 ? 4.867 23.297 3.895 1 97.56 102 LEU A O 1
ATOM 799 N N . TYR A 1 103 ? 4.566 23.641 1.761 1 98 103 TYR A N 1
ATOM 800 C CA . TYR A 1 103 ? 5.945 23.641 1.291 1 98 103 TYR A CA 1
ATOM 801 C C . TYR A 1 103 ? 6.059 24.312 -0.072 1 98 103 TYR A C 1
ATOM 803 O O . TYR A 1 103 ? 5.051 24.688 -0.673 1 98 103 TYR A O 1
ATOM 811 N N . ASP A 1 104 ? 7.242 24.562 -0.527 1 97.38 104 ASP A N 1
ATOM 812 C CA . ASP A 1 104 ? 7.398 25.25 -1.799 1 97.38 104 ASP A CA 1
ATOM 813 C C . ASP A 1 104 ? 7.195 24.312 -2.977 1 97.38 104 ASP A C 1
ATOM 815 O O . ASP A 1 104 ? 7.168 23.078 -2.801 1 97.38 104 ASP A O 1
ATOM 819 N N . ASP A 1 105 ? 7.062 24.812 -4.164 1 97.19 105 ASP A N 1
ATOM 820 C CA . ASP A 1 105 ? 6.773 24.062 -5.383 1 97.19 105 ASP A CA 1
ATOM 821 C C . ASP A 1 105 ? 7.855 23.016 -5.656 1 97.19 105 ASP A C 1
ATOM 823 O O . ASP A 1 105 ? 7.555 21.906 -6.102 1 97.19 105 ASP A O 1
ATOM 827 N N . ALA A 1 106 ? 9.07 23.406 -5.398 1 97.06 106 ALA A N 1
ATOM 828 C CA . ALA A 1 106 ? 10.18 22.5 -5.672 1 97.06 106 ALA A CA 1
ATOM 829 C C . ALA A 1 106 ? 10.086 21.234 -4.805 1 97.06 106 ALA A C 1
ATOM 831 O O . ALA A 1 106 ? 10.289 20.125 -5.293 1 97.06 106 ALA A O 1
ATOM 832 N N . PHE A 1 107 ? 9.797 21.406 -3.623 1 97.75 107 PHE A N 1
ATOM 833 C CA . PHE A 1 107 ? 9.648 20.281 -2.709 1 97.75 107 PHE A CA 1
ATOM 834 C C . PHE A 1 107 ? 8.516 19.359 -3.154 1 97.75 107 PHE A C 1
ATOM 836 O O . PHE A 1 107 ? 8.656 18.141 -3.145 1 97.75 107 PHE A O 1
ATOM 843 N N . GLY A 1 108 ? 7.336 19.953 -3.486 1 97.62 108 GLY A N 1
ATOM 844 C CA . GLY A 1 108 ? 6.211 19.172 -3.984 1 97.62 108 GLY A CA 1
ATOM 845 C C . GLY A 1 108 ? 6.551 18.359 -5.215 1 97.62 108 GLY A C 1
ATOM 846 O O . GLY A 1 108 ? 6.148 17.203 -5.328 1 97.62 108 GLY A O 1
ATOM 847 N N . GLU A 1 109 ? 7.281 18.984 -6.07 1 97 109 GLU A N 1
ATOM 848 C CA . GLU A 1 109 ? 7.703 18.281 -7.277 1 97 109 GLU A CA 1
ATOM 849 C C . GLU A 1 109 ? 8.648 17.141 -6.949 1 97 109 GLU A C 1
ATOM 851 O O . GLU A 1 109 ? 8.555 16.062 -7.547 1 97 109 GLU A O 1
ATOM 856 N N . ASP A 1 110 ? 9.562 17.391 -6.043 1 96.81 110 ASP A N 1
ATOM 857 C CA . ASP A 1 110 ? 10.5 16.344 -5.633 1 96.81 110 ASP A CA 1
ATOM 858 C C . ASP A 1 110 ? 9.773 15.172 -4.984 1 96.81 110 ASP A C 1
ATOM 860 O O . ASP A 1 110 ? 10.141 14.016 -5.195 1 96.81 110 ASP A O 1
ATOM 864 N N . LEU A 1 111 ? 8.773 15.406 -4.191 1 97.19 111 LEU A N 1
ATOM 865 C CA . LEU A 1 111 ? 7.961 14.352 -3.605 1 97.19 111 LEU A CA 1
ATOM 866 C C . LEU A 1 111 ? 7.27 13.531 -4.691 1 97.19 111 LEU A C 1
ATOM 868 O O . LEU A 1 111 ? 7.23 12.305 -4.613 1 97.19 111 LEU A O 1
ATOM 872 N N . ALA A 1 112 ? 6.711 14.195 -5.648 1 96 112 ALA A N 1
ATOM 873 C CA . ALA A 1 112 ? 6.023 13.523 -6.75 1 96 112 ALA A CA 1
ATOM 874 C C . ALA A 1 112 ? 6.988 12.641 -7.531 1 96 112 ALA A C 1
ATOM 876 O O . ALA A 1 112 ? 6.637 11.523 -7.922 1 96 112 ALA A O 1
ATOM 877 N N . GLU A 1 113 ? 8.156 13.164 -7.738 1 94.56 113 GLU A N 1
ATOM 878 C CA . GLU A 1 113 ? 9.156 12.391 -8.477 1 94.56 113 GLU A CA 1
ATOM 879 C C . GLU A 1 113 ? 9.617 11.18 -7.672 1 94.56 113 GLU A C 1
ATOM 881 O O . GLU A 1 113 ? 9.844 10.102 -8.234 1 94.56 113 GLU A O 1
ATOM 886 N N . LEU A 1 114 ? 9.836 11.359 -6.43 1 95.25 114 LEU A N 1
ATOM 887 C CA . LEU A 1 114 ? 10.195 10.242 -5.57 1 95.25 114 LEU A CA 1
ATOM 888 C C . LEU A 1 114 ? 9.125 9.156 -5.617 1 95.25 114 LEU A C 1
ATOM 890 O O . LEU A 1 114 ? 9.438 7.965 -5.695 1 95.25 114 LEU A O 1
ATOM 894 N N . TRP A 1 115 ? 7.883 9.492 -5.512 1 92.94 115 TRP A N 1
ATOM 895 C CA . TRP A 1 115 ? 6.766 8.562 -5.617 1 92.94 115 TRP A CA 1
ATOM 896 C C . TRP A 1 115 ? 6.793 7.828 -6.953 1 92.94 115 TRP A C 1
ATOM 898 O O . TRP A 1 115 ? 6.648 6.602 -7 1 92.94 115 TRP A O 1
ATOM 908 N N . ASN A 1 116 ? 6.945 8.547 -7.992 1 88 116 ASN A N 1
ATOM 909 C CA . ASN A 1 116 ? 6.984 7.949 -9.32 1 88 116 ASN A CA 1
ATOM 910 C C . ASN A 1 116 ? 8.125 6.941 -9.453 1 88 116 ASN A C 1
ATOM 912 O O . ASN A 1 116 ? 7.949 5.875 -10.047 1 88 116 ASN A O 1
ATOM 916 N N . ARG A 1 117 ? 9.227 7.312 -9 1 84.56 117 ARG A N 1
ATOM 917 C CA . ARG A 1 117 ? 10.383 6.426 -9.055 1 84.56 117 ARG A CA 1
ATOM 918 C C . ARG A 1 117 ? 10.133 5.148 -8.258 1 84.56 117 ARG A C 1
ATOM 920 O O . ARG A 1 117 ? 10.477 4.055 -8.703 1 84.56 117 ARG A O 1
ATOM 927 N N . ASN A 1 118 ? 9.609 5.281 -7.07 1 83.88 118 ASN A N 1
ATOM 928 C CA . ASN A 1 118 ? 9.266 4.113 -6.266 1 83.88 118 ASN A CA 1
ATOM 929 C C . ASN A 1 118 ? 8.281 3.201 -6.996 1 83.88 118 ASN A C 1
ATOM 931 O O . ASN A 1 118 ? 8.492 1.989 -7.07 1 83.88 118 ASN A O 1
ATOM 935 N N . ARG A 1 119 ? 7.199 3.744 -7.516 1 77.62 119 ARG A N 1
ATOM 936 C CA . ARG A 1 119 ? 6.168 2.971 -8.195 1 77.62 119 ARG A CA 1
ATOM 937 C C . ARG A 1 119 ? 6.75 2.211 -9.383 1 77.62 119 ARG A C 1
ATOM 939 O O . ARG A 1 119 ? 6.434 1.038 -9.594 1 77.62 119 ARG A O 1
ATOM 946 N N . THR A 1 120 ? 7.617 2.805 -10.07 1 71.19 120 THR A N 1
ATOM 947 C CA . THR A 1 120 ? 8.188 2.209 -11.273 1 71.19 120 THR A CA 1
ATOM 948 C C . THR A 1 120 ? 9.227 1.146 -10.914 1 71.19 120 THR A C 1
ATOM 950 O O . THR A 1 120 ? 9.211 0.046 -11.469 1 71.19 120 THR A O 1
ATOM 953 N N . LYS A 1 121 ? 10.008 1.42 -9.961 1 72.56 121 LYS A N 1
ATOM 954 C CA . LYS A 1 121 ? 11.148 0.546 -9.711 1 72.56 121 LYS A CA 1
ATOM 955 C C . LYS A 1 121 ? 10.781 -0.578 -8.742 1 72.56 121 LYS A C 1
ATOM 957 O O . LYS A 1 121 ? 11.133 -1.737 -8.969 1 72.56 121 LYS A O 1
ATOM 962 N N . THR A 1 122 ? 10.086 -0.204 -7.754 1 69.5 122 THR A N 1
ATOM 963 C CA . THR A 1 122 ? 9.891 -1.164 -6.672 1 69.5 122 THR A CA 1
ATOM 964 C C . THR A 1 122 ? 8.531 -1.843 -6.789 1 69.5 122 THR A C 1
ATOM 966 O O . THR A 1 122 ? 8.398 -3.037 -6.516 1 69.5 122 THR A O 1
ATOM 969 N N . TYR A 1 123 ? 7.656 -1.063 -7.176 1 63.66 123 TYR A N 1
ATOM 970 C CA . TYR A 1 123 ? 6.297 -1.596 -7.156 1 63.66 123 TYR A CA 1
ATOM 971 C C . TYR A 1 123 ? 5.992 -2.354 -8.445 1 63.66 123 TYR A C 1
ATOM 973 O O . TYR A 1 123 ? 5.414 -3.443 -8.406 1 63.66 123 TYR A O 1
ATOM 981 N N . TYR A 1 124 ? 6.465 -1.805 -9.516 1 61.12 124 TYR A N 1
ATOM 982 C CA . TYR A 1 124 ? 6.051 -2.395 -10.781 1 61.12 124 TYR A CA 1
ATOM 983 C C . TYR A 1 124 ? 7.164 -3.244 -11.383 1 61.12 124 TYR A C 1
ATOM 985 O O . TYR A 1 124 ? 6.91 -4.129 -12.195 1 61.12 124 TYR A O 1
ATOM 993 N N . ARG A 1 125 ? 8.344 -2.844 -10.977 1 59.88 125 ARG A N 1
ATOM 994 C CA . ARG A 1 125 ? 9.477 -3.561 -11.562 1 59.88 125 ARG A CA 1
ATOM 995 C C . ARG A 1 125 ? 10.062 -4.562 -10.57 1 59.88 125 ARG A C 1
ATOM 997 O O . ARG A 1 125 ? 9.477 -4.816 -9.516 1 59.88 125 ARG A O 1
ATOM 1004 N N . LEU A 1 126 ? 11.07 -5.145 -11.047 1 63.28 126 LEU A N 1
ATOM 1005 C CA . LEU A 1 126 ? 11.727 -6.207 -10.297 1 63.28 126 LEU A CA 1
ATOM 1006 C C . LEU A 1 126 ? 12.617 -5.633 -9.203 1 63.28 126 LEU A C 1
ATOM 1008 O O . LEU A 1 126 ? 13.391 -6.359 -8.578 1 63.28 126 LEU A O 1
ATOM 1012 N N . GLY A 1 127 ? 12.383 -4.336 -9.055 1 76.69 127 GLY A N 1
ATOM 1013 C CA . GLY A 1 127 ? 13.195 -3.83 -7.957 1 76.69 127 GLY A CA 1
ATOM 1014 C C . GLY A 1 127 ? 12.742 -4.328 -6.598 1 76.69 127 GLY A C 1
ATOM 1015 O O . GLY A 1 127 ? 11.555 -4.59 -6.391 1 76.69 127 GLY A O 1
ATOM 1016 N N . ILE A 1 128 ? 13.758 -4.598 -5.754 1 86.94 128 ILE A N 1
ATOM 1017 C CA . ILE A 1 128 ? 13.5 -5.059 -4.395 1 86.94 128 ILE A CA 1
ATOM 1018 C C . ILE A 1 128 ? 13.758 -3.926 -3.406 1 86.94 128 ILE A C 1
ATOM 1020 O O . ILE A 1 128 ? 14.812 -3.289 -3.447 1 86.94 128 ILE A O 1
ATOM 1024 N N . ALA A 1 129 ? 12.758 -3.666 -2.609 1 90.62 129 ALA A N 1
ATOM 1025 C CA . ALA A 1 129 ? 12.914 -2.66 -1.562 1 90.62 129 ALA A CA 1
ATOM 1026 C C . ALA A 1 129 ? 14.07 -3.014 -0.63 1 90.62 129 ALA A C 1
ATOM 1028 O O . ALA A 1 129 ? 14.266 -4.184 -0.29 1 90.62 129 ALA A O 1
ATOM 1029 N N . THR A 1 130 ? 14.789 -1.993 -0.198 1 92.88 130 THR A N 1
ATOM 1030 C CA . THR A 1 130 ? 15.922 -2.213 0.693 1 92.88 130 THR A CA 1
ATOM 1031 C C . THR A 1 130 ? 15.664 -1.589 2.061 1 92.88 130 THR A C 1
ATOM 1033 O O . THR A 1 130 ? 14.789 -0.732 2.203 1 92.88 130 THR A O 1
ATOM 1036 N N . LYS A 1 131 ? 16.516 -2.016 2.969 1 95.69 131 LYS A N 1
ATOM 1037 C CA . LYS A 1 131 ? 16.484 -1.435 4.309 1 95.69 131 LYS A CA 1
ATOM 1038 C C . LYS A 1 131 ? 16.75 0.067 4.266 1 95.69 131 LYS A C 1
ATOM 1040 O O . LYS A 1 131 ? 16.094 0.841 4.961 1 95.69 131 LYS A O 1
ATOM 1045 N N . GLU A 1 132 ? 17.641 0.484 3.484 1 95.19 132 GLU A N 1
ATOM 1046 C CA . GLU A 1 132 ? 18.047 1.882 3.367 1 95.19 132 GLU A CA 1
ATOM 1047 C C . GLU A 1 132 ? 16.906 2.742 2.828 1 95.19 132 GLU A C 1
ATOM 1049 O O . GLU A 1 132 ? 16.656 3.842 3.33 1 95.19 132 GLU A O 1
ATOM 1054 N N . GLN A 1 133 ? 16.266 2.219 1.856 1 94.75 133 GLN A N 1
ATOM 1055 C CA . GLN A 1 133 ? 15.109 2.908 1.315 1 94.75 133 GLN A CA 1
ATOM 1056 C C . GLN A 1 133 ? 14.008 3.041 2.367 1 94.75 133 GLN A C 1
ATOM 1058 O O . GLN A 1 133 ? 13.43 4.117 2.535 1 94.75 133 GLN A O 1
ATOM 1063 N N . ALA A 1 134 ? 13.75 1.925 3.078 1 96.38 134 ALA A N 1
ATOM 1064 C CA . ALA A 1 134 ? 12.68 1.897 4.074 1 96.38 134 ALA A CA 1
ATOM 1065 C C . ALA A 1 134 ? 12.969 2.869 5.215 1 96.38 134 ALA A C 1
ATOM 1067 O O . ALA A 1 134 ? 12.086 3.621 5.637 1 96.38 134 ALA A O 1
ATOM 1068 N N . GLU A 1 135 ? 14.172 2.879 5.688 1 97.56 135 GLU A N 1
ATOM 1069 C CA . GLU A 1 135 ? 14.555 3.777 6.773 1 97.56 135 GLU A CA 1
ATOM 1070 C C . GLU A 1 135 ? 14.438 5.238 6.348 1 97.56 135 GLU A C 1
ATOM 1072 O O . GLU A 1 135 ? 13.938 6.07 7.102 1 97.56 135 GLU A O 1
ATOM 1077 N N . ALA A 1 136 ? 14.914 5.508 5.148 1 97.06 136 ALA A N 1
ATOM 1078 C CA . ALA A 1 136 ? 14.875 6.879 4.648 1 97.06 136 ALA A CA 1
ATOM 1079 C C . ALA A 1 136 ? 13.43 7.355 4.477 1 97.06 136 ALA A C 1
ATOM 1081 O O . ALA A 1 136 ? 13.094 8.477 4.855 1 97.06 136 ALA A O 1
ATOM 1082 N N . MET A 1 137 ? 12.633 6.52 3.934 1 97.44 137 MET A N 1
ATOM 1083 C CA . MET A 1 137 ? 11.242 6.891 3.695 1 97.44 137 MET A CA 1
ATOM 1084 C C . MET A 1 137 ? 10.492 7.059 5.012 1 97.44 137 MET A C 1
ATOM 1086 O O . MET A 1 137 ? 9.672 7.965 5.148 1 97.44 137 MET A O 1
ATOM 1090 N N . TYR A 1 138 ? 10.727 6.156 5.965 1 98.38 138 TYR A N 1
ATOM 1091 C CA . TYR A 1 138 ? 10.055 6.285 7.254 1 98.38 138 TYR A CA 1
ATOM 1092 C C . TYR A 1 138 ? 10.43 7.598 7.934 1 98.38 138 TYR A C 1
ATOM 1094 O O . TYR A 1 138 ? 9.562 8.312 8.438 1 98.38 138 TYR A O 1
ATOM 1102 N N . ARG A 1 139 ? 11.703 7.859 7.922 1 98.31 139 ARG A N 1
ATOM 1103 C CA . ARG A 1 139 ? 12.18 9.094 8.547 1 98.31 139 ARG A CA 1
ATOM 1104 C C . ARG A 1 139 ? 11.547 10.312 7.887 1 98.31 139 ARG A C 1
ATOM 1106 O O . ARG A 1 139 ? 11.094 11.234 8.57 1 98.31 139 ARG A O 1
ATOM 1113 N N . LEU A 1 140 ? 11.578 10.336 6.578 1 98.56 140 LEU A N 1
ATOM 1114 C CA . LEU A 1 140 ? 10.984 11.43 5.82 1 98.56 140 LEU A CA 1
ATOM 1115 C C . LEU A 1 140 ? 9.508 11.609 6.176 1 98.56 140 LEU A C 1
ATOM 1117 O O . LEU A 1 140 ? 9.062 12.719 6.469 1 98.56 140 LEU A O 1
ATOM 1121 N N . ALA A 1 141 ? 8.773 10.508 6.184 1 98.56 141 ALA A N 1
ATOM 1122 C CA . ALA A 1 141 ? 7.344 10.547 6.465 1 98.56 141 ALA A CA 1
ATOM 1123 C C . ALA A 1 141 ? 7.074 11.055 7.879 1 98.56 141 ALA A C 1
ATOM 1125 O O . ALA A 1 141 ? 6.203 11.898 8.086 1 98.56 141 ALA A O 1
ATOM 1126 N N . ALA A 1 142 ? 7.812 10.539 8.836 1 98.44 142 ALA A N 1
ATOM 1127 C CA . ALA A 1 142 ? 7.621 10.906 10.234 1 98.44 142 ALA A CA 1
ATOM 1128 C C . ALA A 1 142 ? 7.898 12.391 10.453 1 98.44 142 ALA A C 1
ATOM 1130 O O . ALA A 1 142 ? 7.141 13.07 11.156 1 98.44 142 ALA A O 1
ATOM 1131 N N . ASP A 1 143 ? 8.883 12.891 9.844 1 98.38 143 ASP A N 1
ATOM 1132 C CA . ASP A 1 143 ? 9.25 14.289 10.062 1 98.38 143 ASP A CA 1
ATOM 1133 C C . ASP A 1 143 ? 8.312 15.227 9.32 1 98.38 143 ASP A C 1
ATOM 1135 O O . ASP A 1 143 ? 8 16.312 9.805 1 98.38 143 ASP A O 1
ATOM 1139 N N . ILE A 1 144 ? 7.895 14.891 8.078 1 98.56 144 ILE A N 1
ATOM 1140 C CA . ILE A 1 144 ? 6.879 15.68 7.391 1 98.56 144 ILE A CA 1
ATOM 1141 C C . ILE A 1 144 ? 5.613 15.75 8.242 1 98.56 144 ILE A C 1
ATOM 1143 O O . ILE A 1 144 ? 5.039 16.828 8.43 1 98.56 144 ILE A O 1
ATOM 1147 N N . HIS A 1 145 ? 5.215 14.617 8.797 1 98.5 145 HIS A N 1
ATOM 1148 C CA . HIS A 1 145 ? 4.023 14.531 9.633 1 98.5 145 HIS A CA 1
ATOM 1149 C C . HIS A 1 145 ? 4.145 15.438 10.859 1 98.5 145 HIS A C 1
ATOM 1151 O O . HIS A 1 145 ? 3.266 16.266 11.109 1 98.5 145 HIS A O 1
ATOM 1157 N N . ARG A 1 146 ? 5.207 15.273 11.508 1 97.81 146 ARG A N 1
ATOM 1158 C CA . ARG A 1 146 ? 5.426 16.078 12.703 1 97.81 146 ARG A CA 1
ATOM 1159 C C . ARG A 1 146 ? 5.41 17.562 12.359 1 97.81 146 ARG A C 1
ATOM 1161 O O . ARG A 1 146 ? 4.734 18.359 13.031 1 97.81 146 ARG A O 1
ATOM 1168 N N . HIS A 1 147 ? 6.098 17.953 11.344 1 97.62 147 HIS A N 1
ATOM 1169 C CA . HIS A 1 147 ? 6.227 19.359 10.961 1 97.62 147 HIS A CA 1
ATOM 1170 C C . HIS A 1 147 ? 4.871 19.953 10.602 1 97.62 147 HIS A C 1
ATOM 1172 O O . HIS A 1 147 ? 4.531 21.047 11.062 1 97.62 147 HIS A O 1
ATOM 1178 N N . LEU A 1 148 ? 4.117 19.281 9.805 1 97.75 148 LEU A N 1
ATOM 1179 C CA . LEU A 1 148 ? 2.861 19.812 9.289 1 97.75 148 LEU A CA 1
ATOM 1180 C C . LEU A 1 148 ? 1.781 19.781 10.367 1 97.75 148 LEU A C 1
ATOM 1182 O O . LEU A 1 148 ? 0.873 20.625 10.359 1 97.75 148 LEU A O 1
ATOM 1186 N N . VAL A 1 149 ? 1.897 18.859 11.328 1 97.69 149 VAL A N 1
ATOM 1187 C CA . VAL A 1 149 ? 0.881 18.734 12.367 1 97.69 149 VAL A CA 1
ATOM 1188 C C . VAL A 1 149 ? 1.177 19.703 13.5 1 97.69 149 VAL A C 1
ATOM 1190 O O . VAL A 1 149 ? 0.264 20.344 14.039 1 97.69 149 VAL A O 1
ATOM 1193 N N . ASP A 1 150 ? 2.398 19.859 13.812 1 95.06 150 ASP A N 1
ATOM 1194 C CA . ASP A 1 150 ? 2.793 20.703 14.93 1 95.06 150 ASP A CA 1
ATOM 1195 C C . ASP A 1 150 ? 2.342 22.141 14.703 1 95.06 150 ASP A C 1
ATOM 1197 O O . ASP A 1 150 ? 2.123 22.891 15.664 1 95.06 150 ASP A O 1
ATOM 1201 N N . MET A 1 151 ? 2.074 22.516 13.523 1 89.56 151 MET A N 1
ATOM 1202 C CA . MET A 1 151 ? 1.739 23.891 13.172 1 89.56 151 MET A CA 1
ATOM 1203 C C . MET A 1 151 ? 0.236 24.141 13.273 1 89.56 151 MET A C 1
ATOM 1205 O O . MET A 1 151 ? -0.24 25.25 13.023 1 89.56 151 MET A O 1
ATOM 1209 N N . THR A 1 152 ? -0.46 23.125 13.711 1 95.25 152 THR A N 1
ATOM 1210 C CA . THR A 1 152 ? -1.914 23.25 13.672 1 95.25 152 THR A CA 1
ATOM 1211 C C . THR A 1 152 ? -2.484 23.359 15.078 1 95.25 152 THR A C 1
ATOM 1213 O O . THR A 1 152 ? -1.824 22.984 16.047 1 95.25 152 THR A O 1
ATOM 1216 N N . ARG A 1 153 ? -3.787 23.828 15.258 1 92.62 153 ARG A N 1
ATOM 1217 C CA . ARG A 1 153 ? -4.492 24.016 16.516 1 92.62 153 ARG A CA 1
ATOM 1218 C C . ARG A 1 153 ? -4.973 22.672 17.078 1 92.62 153 ARG A C 1
ATOM 1220 O O . ARG A 1 153 ? -5.367 22.594 18.234 1 92.62 153 ARG A O 1
ATOM 1227 N N . VAL A 1 154 ? -4.887 21.641 16.203 1 94.19 154 VAL A N 1
ATOM 1228 C CA . VAL A 1 154 ? -5.406 20.359 16.656 1 94.19 154 VAL A CA 1
ATOM 1229 C C . VAL A 1 154 ? -4.258 19.375 16.844 1 94.19 154 VAL A C 1
ATOM 1231 O O . VAL A 1 154 ? -4.469 18.156 16.828 1 94.19 154 VAL A O 1
ATOM 1234 N N . SER A 1 155 ? -3.074 19.844 16.969 1 95 155 SER A N 1
ATOM 1235 C CA . SER A 1 155 ? -1.9 18.984 17.109 1 95 155 SER A CA 1
ATOM 1236 C C . SER A 1 155 ? -2.064 18.016 18.281 1 95 155 SER A C 1
ATOM 1238 O O . SER A 1 155 ? -1.511 16.906 18.25 1 95 155 SER A O 1
ATOM 1240 N N . HIS A 1 156 ? -2.865 18.281 19.266 1 94.38 156 HIS A N 1
ATOM 1241 C CA . HIS A 1 156 ? -3.08 17.453 20.438 1 94.38 156 HIS A CA 1
ATOM 1242 C C . HIS A 1 156 ? -3.891 16.203 20.094 1 94.38 156 HIS A C 1
ATOM 1244 O O . HIS A 1 156 ? -3.951 15.266 20.891 1 94.38 156 HIS A O 1
ATOM 1250 N N . GLU A 1 157 ? -4.5 16.219 18.906 1 95.88 157 GLU A N 1
ATOM 1251 C CA . GLU A 1 157 ? -5.297 15.078 18.453 1 95.88 157 GLU A CA 1
ATOM 1252 C C . GLU A 1 157 ? -4.418 14.023 17.781 1 95.88 157 GLU A C 1
ATOM 1254 O O . GLU A 1 157 ? -4.879 12.914 17.5 1 95.88 157 GLU A O 1
ATOM 1259 N N . CYS A 1 158 ? -3.172 14.359 17.625 1 97.31 158 CYS A N 1
ATOM 1260 C CA . CYS A 1 158 ? -2.238 13.445 16.969 1 97.31 158 CYS A CA 1
ATOM 1261 C C . CYS A 1 158 ? -1.901 12.266 17.875 1 97.31 158 CYS A C 1
ATOM 1263 O O . CYS A 1 158 ? -1.514 12.461 19.031 1 97.31 158 CYS A O 1
ATOM 1265 N N . LEU A 1 159 ? -1.92 11.094 17.375 1 96.5 159 LEU A N 1
ATOM 1266 C CA . LEU A 1 159 ? -1.681 9.891 18.172 1 96.5 159 LEU A CA 1
ATOM 1267 C C . LEU A 1 159 ? -0.186 9.641 18.344 1 96.5 159 LEU A C 1
ATOM 1269 O O . LEU A 1 159 ? 0.221 8.805 19.156 1 96.5 159 LEU A O 1
ATOM 1273 N N . CYS A 1 160 ? 0.59 10.281 17.609 1 94.88 160 CYS A N 1
ATOM 1274 C CA . CYS A 1 160 ? 2.031 10.062 17.656 1 94.88 160 CYS A CA 1
ATOM 1275 C C . CYS A 1 160 ? 2.643 10.734 18.875 1 94.88 160 CYS A C 1
ATOM 1277 O O . CYS A 1 160 ? 3.785 10.453 19.234 1 94.88 160 CYS A O 1
ATOM 1279 N N . ARG A 1 161 ? 2.029 11.758 19.484 1 77.62 161 ARG A N 1
ATOM 1280 C CA . ARG A 1 161 ? 2.521 12.523 20.625 1 77.62 161 ARG A CA 1
ATOM 1281 C C . ARG A 1 161 ? 2.176 11.836 21.938 1 77.62 161 ARG A C 1
ATOM 1283 O O . ARG A 1 161 ? 2.693 12.203 22.984 1 77.62 161 ARG A O 1
ATOM 1290 N N . GLY A 1 162 ? 1.313 10.906 21.953 1 54.34 162 GLY A N 1
ATOM 1291 C CA . GLY A 1 162 ? 0.959 10.344 23.25 1 54.34 162 GLY A CA 1
ATOM 1292 C C . GLY A 1 162 ? 1.859 9.195 23.672 1 54.34 162 GLY A C 1
ATOM 1293 O O . GLY A 1 162 ? 2.58 8.633 22.844 1 54.34 162 GLY A O 1
ATOM 1294 N N . MET B 1 1 ? 9.102 24.188 4.473 1 86.19 1 MET B N 1
ATOM 1295 C CA . MET B 1 1 ? 9.719 22.969 4.977 1 86.19 1 MET B CA 1
ATOM 1296 C C . MET B 1 1 ? 11.133 23.234 5.484 1 86.19 1 MET B C 1
ATOM 1298 O O . MET B 1 1 ? 11.883 24 4.871 1 86.19 1 MET B O 1
ATOM 1302 N N . ASN B 1 2 ? 11.375 22.688 6.621 1 89.44 2 ASN B N 1
ATOM 1303 C CA . ASN B 1 2 ? 12.672 23.047 7.184 1 89.44 2 ASN B CA 1
ATOM 1304 C C . ASN B 1 2 ? 13.812 22.297 6.484 1 89.44 2 ASN B C 1
ATOM 1306 O O . ASN B 1 2 ? 13.57 21.391 5.688 1 89.44 2 ASN B O 1
ATOM 1310 N N . GLU B 1 3 ? 14.914 22.75 6.672 1 92.69 3 GLU B N 1
ATOM 1311 C CA . GLU B 1 3 ? 16.094 22.266 5.957 1 92.69 3 GLU B CA 1
ATOM 1312 C C . GLU B 1 3 ? 16.328 20.781 6.219 1 92.69 3 GLU B C 1
ATOM 1314 O O . GLU B 1 3 ? 16.75 20.047 5.32 1 92.69 3 GLU B O 1
ATOM 1319 N N . ASN B 1 4 ? 16.094 20.391 7.391 1 95.44 4 ASN B N 1
ATOM 1320 C CA . ASN B 1 4 ? 16.297 18.984 7.746 1 95.44 4 ASN B CA 1
ATOM 1321 C C . ASN B 1 4 ? 15.414 18.062 6.914 1 95.44 4 ASN B C 1
ATOM 1323 O O . ASN B 1 4 ? 15.875 17.047 6.406 1 95.44 4 ASN B O 1
ATOM 1327 N N . ILE B 1 5 ? 14.172 18.422 6.711 1 97.25 5 ILE B N 1
ATOM 1328 C CA . ILE B 1 5 ? 13.234 17.609 5.941 1 97.25 5 ILE B CA 1
ATOM 1329 C C . ILE B 1 5 ? 13.633 17.625 4.469 1 97.25 5 ILE B C 1
ATOM 1331 O O . ILE B 1 5 ? 13.531 16.594 3.791 1 97.25 5 ILE B O 1
ATOM 1335 N N . ARG B 1 6 ? 14.109 18.734 3.998 1 96.88 6 ARG B N 1
ATOM 1336 C CA . ARG B 1 6 ? 14.586 18.812 2.621 1 96.88 6 ARG B CA 1
ATOM 1337 C C . ARG B 1 6 ? 15.766 17.859 2.406 1 96.88 6 ARG B C 1
ATOM 1339 O O . ARG B 1 6 ? 15.844 17.188 1.386 1 96.88 6 ARG B O 1
ATOM 1346 N N . ASP B 1 7 ? 16.641 17.891 3.352 1 97.06 7 ASP B N 1
ATOM 1347 C CA . ASP B 1 7 ? 17.781 16.984 3.281 1 97.06 7 ASP B CA 1
ATOM 1348 C C . ASP B 1 7 ? 17.344 15.531 3.297 1 97.06 7 ASP B C 1
ATOM 1350 O O . ASP B 1 7 ? 17.922 14.688 2.617 1 97.06 7 ASP B O 1
ATOM 1354 N N . GLN B 1 8 ? 16.344 15.234 4.094 1 97.69 8 GLN B N 1
ATOM 1355 C CA . GLN B 1 8 ? 15.82 13.883 4.176 1 97.69 8 GLN B CA 1
ATOM 1356 C C . GLN B 1 8 ? 15.203 13.445 2.846 1 97.69 8 GLN B C 1
ATOM 1358 O O . GLN B 1 8 ? 15.297 12.281 2.465 1 97.69 8 GLN B O 1
ATOM 1363 N N . LEU B 1 9 ? 14.516 14.367 2.193 1 97.88 9 LEU B N 1
ATOM 1364 C CA . LEU B 1 9 ? 13.953 14.055 0.882 1 97.88 9 LEU B CA 1
ATOM 1365 C C . LEU B 1 9 ? 15.062 13.719 -0.114 1 97.88 9 LEU B C 1
ATOM 1367 O O . LEU B 1 9 ? 14.945 12.742 -0.865 1 97.88 9 LEU B O 1
ATOM 1371 N N . VAL B 1 10 ? 16.141 14.492 -0.074 1 95.94 10 VAL B N 1
ATOM 1372 C CA . VAL B 1 10 ? 17.281 14.234 -0.941 1 95.94 10 VAL B CA 1
ATOM 1373 C C . VAL B 1 10 ? 17.875 12.867 -0.612 1 95.94 10 VAL B C 1
ATOM 1375 O O . VAL B 1 10 ? 18.219 12.102 -1.515 1 95.94 10 VAL B O 1
ATOM 1378 N N . ASP B 1 11 ? 18 12.602 0.667 1 95.44 11 ASP B N 1
ATOM 1379 C CA . ASP B 1 11 ? 18.531 11.312 1.101 1 95.44 11 ASP B CA 1
ATOM 1380 C C . ASP B 1 11 ? 17.656 10.164 0.591 1 95.44 11 ASP B C 1
ATOM 1382 O O . ASP B 1 11 ? 18.188 9.141 0.135 1 95.44 11 ASP B O 1
ATOM 1386 N N . ALA B 1 12 ? 16.344 10.32 0.75 1 95.5 12 ALA B N 1
ATOM 1387 C CA . ALA B 1 12 ? 15.43 9.297 0.255 1 95.5 12 ALA B CA 1
ATOM 1388 C C . ALA B 1 12 ? 15.602 9.078 -1.246 1 95.5 12 ALA B C 1
ATOM 1390 O O . ALA B 1 12 ? 15.688 7.941 -1.712 1 95.5 12 ALA B O 1
ATOM 1391 N N . GLU B 1 13 ? 15.703 10.133 -1.983 1 94.19 13 GLU B N 1
ATOM 1392 C CA . GLU B 1 13 ? 15.906 10.039 -3.426 1 94.19 13 GLU B CA 1
ATOM 1393 C C . GLU B 1 13 ? 17.188 9.273 -3.76 1 94.19 13 GLU B C 1
ATOM 1395 O O . GLU B 1 13 ? 17.203 8.445 -4.672 1 94.19 13 GLU B O 1
ATOM 1400 N N . ARG B 1 14 ? 18.219 9.539 -3.027 1 93.06 14 ARG B N 1
ATOM 1401 C CA . ARG B 1 14 ? 19.516 8.898 -3.262 1 93.06 14 ARG B CA 1
ATOM 1402 C C . ARG B 1 14 ? 19.438 7.391 -3.055 1 93.06 14 ARG B C 1
ATOM 1404 O O . ARG B 1 14 ? 20.078 6.625 -3.766 1 93.06 14 ARG B O 1
ATOM 1411 N N . THR B 1 15 ? 18.656 7.023 -2.031 1 92.44 15 THR B N 1
ATOM 1412 C CA . THR B 1 15 ? 18.531 5.594 -1.773 1 92.44 15 THR B CA 1
ATOM 1413 C C . THR B 1 15 ? 17.859 4.891 -2.949 1 92.44 15 THR B C 1
ATOM 1415 O O . THR B 1 15 ? 18.125 3.715 -3.209 1 92.44 15 THR B O 1
ATOM 1418 N N . PHE B 1 16 ? 16.984 5.523 -3.684 1 88.94 16 PHE B N 1
ATOM 1419 C CA . PHE B 1 16 ? 16.281 4.914 -4.809 1 88.94 16 PHE B CA 1
ATOM 1420 C C . PHE B 1 16 ? 17.141 4.969 -6.07 1 88.94 16 PHE B C 1
ATOM 1422 O O . PHE B 1 16 ? 16.859 4.262 -7.043 1 88.94 16 PHE B O 1
ATOM 1429 N N . GLU B 1 17 ? 18.125 5.859 -6.066 1 84.12 17 GLU B N 1
ATOM 1430 C CA . GLU B 1 17 ? 19.047 5.957 -7.191 1 84.12 17 GLU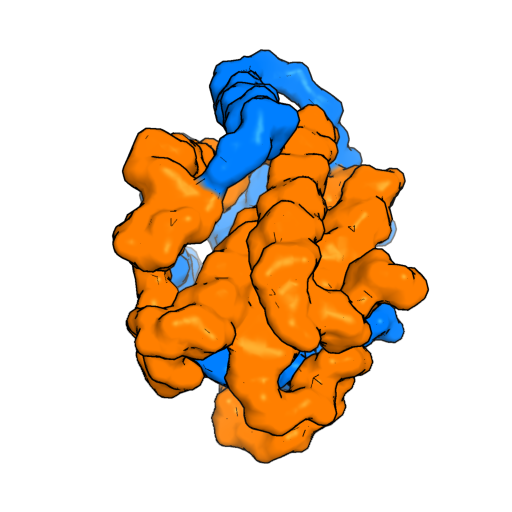 B CA 1
ATOM 1431 C C . GLU B 1 17 ? 20.203 4.973 -7.039 1 84.12 17 GLU B C 1
ATOM 1433 O O . GLU B 1 17 ? 20.812 4.562 -8.031 1 84.12 17 GLU B O 1
ATOM 1438 N N . GLY B 1 18 ? 20.578 4.793 -5.852 1 71.31 18 GLY B N 1
ATOM 1439 C CA . GLY B 1 18 ? 21.828 4.105 -5.562 1 71.31 18 GLY B CA 1
ATOM 1440 C C . GLY B 1 18 ? 21.734 2.6 -5.723 1 71.31 18 GLY B C 1
ATOM 1441 O O . GLY B 1 18 ? 20.766 2.092 -6.297 1 71.31 18 GLY B O 1
ATOM 1442 N N . SER B 1 19 ? 22.922 1.933 -5.176 1 63.84 19 SER B N 1
ATOM 1443 C CA . SER B 1 19 ? 23.375 0.552 -5.277 1 63.84 19 SER B CA 1
ATOM 1444 C C . SER B 1 19 ? 22.531 -0.381 -4.426 1 63.84 19 SER B C 1
ATOM 1446 O O . SER B 1 19 ? 21.781 0.074 -3.555 1 63.84 19 SER B O 1
ATOM 1448 N N . PRO B 1 20 ? 22.938 -1.576 -4.43 1 69.56 20 PRO B N 1
ATOM 1449 C CA . PRO B 1 20 ? 22.25 -2.639 -3.693 1 69.56 20 PRO B CA 1
ATOM 1450 C C . PRO B 1 20 ? 22.25 -2.406 -2.186 1 69.56 20 PRO B C 1
ATOM 1452 O O . PRO B 1 20 ? 23.188 -1.801 -1.648 1 69.56 20 PRO B O 1
ATOM 1455 N N . GLY B 1 21 ? 21.312 -2.506 -1.564 1 85.62 21 GLY B N 1
ATOM 1456 C CA . GLY B 1 21 ? 21.125 -2.443 -0.123 1 85.62 21 GLY B CA 1
ATOM 1457 C C . GLY B 1 21 ? 20.656 -3.756 0.474 1 85.62 21 GLY B C 1
ATOM 1458 O O . GLY B 1 21 ? 20.703 -4.797 -0.185 1 85.62 21 GLY B O 1
ATOM 1459 N N . THR B 1 22 ? 20.453 -3.711 1.776 1 93.12 22 THR B N 1
ATOM 1460 C CA . THR B 1 22 ? 19.938 -4.879 2.477 1 93.12 22 THR B CA 1
ATOM 1461 C C . THR B 1 22 ? 18.484 -5.152 2.078 1 93.12 22 THR B C 1
ATOM 1463 O O . THR B 1 22 ? 17.641 -4.27 2.186 1 93.12 22 THR B O 1
ATOM 1466 N N . ILE B 1 23 ? 18.281 -6.352 1.629 1 92.44 23 ILE B N 1
ATOM 1467 C CA . ILE B 1 23 ? 16.938 -6.668 1.136 1 92.44 23 ILE B CA 1
ATOM 1468 C C . ILE B 1 23 ? 16.219 -7.555 2.145 1 92.44 23 ILE B C 1
ATOM 1470 O O . ILE B 1 23 ? 16.828 -8.031 3.109 1 92.44 23 ILE B O 1
ATOM 1474 N N . GLU B 1 24 ? 14.914 -7.703 1.854 1 92.25 24 GLU B N 1
ATOM 1475 C CA . GLU B 1 24 ? 14.102 -8.531 2.736 1 92.25 24 GLU B CA 1
ATOM 1476 C C . GLU B 1 24 ? 14.516 -10 2.658 1 92.25 24 GLU B C 1
ATOM 1478 O O . GLU B 1 24 ? 14.891 -10.484 1.59 1 92.25 24 GLU B O 1
ATOM 1483 N N . GLU B 1 25 ? 14.336 -10.609 3.781 1 91.94 25 GLU B N 1
ATOM 1484 C CA . GLU B 1 25 ? 14.625 -12.039 3.805 1 91.94 25 GLU B CA 1
ATOM 1485 C C . GLU B 1 25 ? 13.766 -12.789 2.793 1 91.94 25 GLU B C 1
ATOM 1487 O O . GLU B 1 25 ? 12.57 -12.523 2.658 1 91.94 25 GLU B O 1
ATOM 1492 N N . GLY B 1 26 ? 14.422 -13.633 2.037 1 92.88 26 GLY B N 1
ATOM 1493 C CA . GLY B 1 26 ? 13.703 -14.5 1.113 1 92.88 26 GLY B CA 1
ATOM 1494 C C . GLY B 1 26 ? 13.641 -13.945 -0.298 1 92.88 26 GLY B C 1
ATOM 1495 O O . GLY B 1 26 ? 13.32 -14.664 -1.242 1 92.88 26 GLY B O 1
ATOM 1496 N N . LEU B 1 27 ? 14.062 -12.719 -0.5 1 92.69 27 LEU B N 1
ATOM 1497 C CA . LEU B 1 27 ? 13.891 -12.102 -1.81 1 92.69 27 LEU B CA 1
ATOM 1498 C C . LEU B 1 27 ? 15.203 -12.086 -2.586 1 92.69 27 LEU B C 1
ATOM 1500 O O . LEU B 1 27 ? 15.25 -11.602 -3.719 1 92.69 27 LEU B O 1
ATOM 1504 N N . GLY B 1 28 ? 16.219 -12.625 -1.943 1 90.81 28 GLY B N 1
ATOM 1505 C CA . GLY B 1 28 ? 17.516 -12.695 -2.602 1 90.81 28 GLY B CA 1
ATOM 1506 C C . GLY B 1 28 ? 17.609 -13.828 -3.604 1 90.81 28 GLY B C 1
ATOM 1507 O O . GLY B 1 28 ? 18.547 -14.641 -3.541 1 90.81 28 GLY B O 1
ATOM 1508 N N . VAL B 1 29 ? 16.719 -13.961 -4.52 1 91.44 29 VAL B N 1
ATOM 1509 C CA . VAL B 1 29 ? 16.719 -14.977 -5.57 1 91.44 29 VAL B CA 1
ATOM 1510 C C . VAL B 1 29 ? 16.969 -14.312 -6.926 1 91.44 29 VAL B C 1
ATOM 1512 O O . VAL B 1 29 ? 16.719 -13.117 -7.098 1 91.44 29 VAL B O 1
ATOM 1515 N N . ASP B 1 30 ? 17.375 -15.086 -7.914 1 88.06 30 ASP B N 1
ATOM 1516 C CA . ASP B 1 30 ? 17.812 -14.547 -9.203 1 88.06 30 ASP B CA 1
ATOM 1517 C C . ASP B 1 30 ? 16.656 -14.555 -10.211 1 88.06 30 ASP B C 1
ATOM 1519 O O . ASP B 1 30 ? 16.656 -13.781 -11.172 1 88.06 30 ASP B O 1
ATOM 1523 N N . ASP B 1 31 ? 15.734 -15.391 -10.023 1 90.81 31 ASP B N 1
ATOM 1524 C CA . ASP B 1 31 ? 14.641 -15.555 -10.977 1 90.81 31 ASP B CA 1
ATOM 1525 C C . ASP B 1 31 ? 13.516 -14.562 -10.695 1 90.81 31 ASP B C 1
ATOM 1527 O O . ASP B 1 31 ? 12.969 -14.523 -9.586 1 90.81 31 ASP B O 1
ATOM 1531 N N . ALA B 1 32 ? 13.141 -13.867 -11.734 1 89.06 32 ALA B N 1
ATOM 1532 C CA . ALA B 1 32 ? 12.125 -12.828 -11.602 1 89.06 32 ALA B CA 1
ATOM 1533 C C . ALA B 1 32 ? 10.797 -13.414 -11.148 1 89.06 32 ALA B C 1
ATOM 1535 O O . ALA B 1 32 ? 10.055 -12.781 -10.391 1 89.06 32 ALA B O 1
ATOM 1536 N N . GLU B 1 33 ? 10.445 -14.578 -11.672 1 93 33 GLU B N 1
ATOM 1537 C CA . GLU B 1 33 ? 9.172 -15.164 -11.242 1 93 33 GLU B CA 1
ATOM 1538 C C . GLU B 1 33 ? 9.188 -15.477 -9.75 1 93 33 GLU B C 1
ATOM 1540 O O . GLU B 1 33 ? 8.188 -15.281 -9.055 1 93 33 GLU B O 1
ATOM 1545 N N . LEU B 1 34 ? 10.375 -15.914 -9.234 1 94.69 34 LEU B N 1
ATOM 1546 C CA . LEU B 1 34 ? 10.461 -16.281 -7.82 1 94.69 34 LEU B CA 1
ATOM 1547 C C . LEU B 1 34 ? 10.438 -15.031 -6.941 1 94.69 34 LEU B C 1
ATOM 1549 O O . LEU B 1 34 ? 9.898 -15.062 -5.828 1 94.69 34 LEU B O 1
ATOM 1553 N N . VAL B 1 35 ? 10.977 -13.93 -7.418 1 92.25 35 VAL B N 1
ATOM 1554 C CA . VAL B 1 35 ? 10.883 -12.672 -6.684 1 92.25 35 VAL B CA 1
ATOM 1555 C C . VAL B 1 35 ? 9.422 -12.297 -6.473 1 92.25 35 VAL B C 1
ATOM 1557 O O . VAL B 1 35 ? 9.008 -11.961 -5.359 1 92.25 35 VAL B O 1
ATOM 1560 N N . GLN B 1 36 ? 8.625 -12.398 -7.531 1 93.62 36 GLN B N 1
ATOM 1561 C CA . GLN B 1 36 ? 7.211 -12.047 -7.426 1 93.62 36 GLN B CA 1
ATOM 1562 C C . GLN B 1 36 ? 6.469 -13.008 -6.508 1 93.62 36 GLN B C 1
ATOM 1564 O O . GLN B 1 36 ? 5.637 -12.594 -5.699 1 93.62 36 GLN B O 1
ATOM 1569 N N . LEU B 1 37 ? 6.812 -14.273 -6.609 1 96.31 37 LEU B N 1
ATOM 1570 C CA . LEU B 1 37 ? 6.215 -15.289 -5.746 1 96.31 37 LEU B CA 1
ATOM 1571 C C . LEU B 1 37 ? 6.477 -14.977 -4.277 1 96.31 37 LEU B C 1
ATOM 1573 O O . LEU B 1 37 ? 5.543 -14.938 -3.471 1 96.31 37 LEU B O 1
ATOM 1577 N N . ARG B 1 38 ? 7.656 -14.703 -4.02 1 95.25 38 ARG B N 1
ATOM 1578 C CA . ARG B 1 38 ? 8.039 -14.562 -2.621 1 95.25 38 ARG B CA 1
ATOM 1579 C C . ARG B 1 38 ? 7.648 -13.195 -2.08 1 95.25 38 ARG B C 1
ATOM 1581 O O . ARG B 1 38 ? 7.41 -13.039 -0.882 1 95.25 38 ARG B O 1
ATOM 1588 N N . ARG B 1 39 ? 7.52 -12.234 -2.955 1 94.31 39 ARG B N 1
ATOM 1589 C CA . ARG B 1 39 ? 6.918 -10.969 -2.547 1 94.31 39 ARG B CA 1
ATOM 1590 C C . ARG B 1 39 ? 5.492 -11.18 -2.045 1 94.31 39 ARG B C 1
ATOM 1592 O O . ARG B 1 39 ? 5.098 -10.602 -1.028 1 94.31 39 ARG B O 1
ATOM 1599 N N . ALA B 1 40 ? 4.805 -11.914 -2.771 1 96.19 40 ALA B N 1
ATOM 1600 C CA . ALA B 1 40 ? 3.443 -12.219 -2.338 1 96.19 40 ALA B CA 1
ATOM 1601 C C . ALA B 1 40 ? 3.441 -12.891 -0.972 1 96.19 40 ALA B C 1
ATOM 1603 O O . ALA B 1 40 ? 2.625 -12.562 -0.109 1 96.19 40 ALA B O 1
ATOM 1604 N N . CYS B 1 41 ? 4.371 -13.797 -0.766 1 97.5 41 CYS B N 1
ATOM 1605 C CA . CYS B 1 41 ? 4.477 -14.516 0.501 1 97.5 41 CYS B CA 1
ATOM 1606 C C . CYS B 1 41 ? 4.758 -13.555 1.649 1 97.5 41 CYS B C 1
ATOM 1608 O O . CYS B 1 41 ? 4.137 -13.648 2.709 1 97.5 41 CYS B O 1
ATOM 1610 N N . ARG B 1 42 ? 5.664 -12.672 1.421 1 96.19 42 ARG B N 1
ATOM 1611 C CA . ARG B 1 42 ? 6.027 -11.703 2.455 1 96.19 42 ARG B CA 1
ATOM 1612 C C . ARG B 1 42 ? 4.848 -10.797 2.799 1 96.19 42 ARG B C 1
ATOM 1614 O O . ARG B 1 42 ? 4.621 -10.484 3.969 1 96.19 42 ARG B O 1
ATOM 1621 N N . LEU B 1 43 ? 4.121 -10.391 1.815 1 96.25 43 LEU B N 1
ATOM 1622 C CA . LEU B 1 43 ? 2.957 -9.531 2.023 1 96.25 43 LEU B CA 1
ATOM 1623 C C . LEU B 1 43 ? 1.874 -10.266 2.805 1 96.25 43 LEU B C 1
ATOM 1625 O O . LEU B 1 43 ? 1.215 -9.68 3.666 1 96.25 43 LEU B O 1
ATOM 1629 N N . LEU B 1 44 ? 1.714 -11.547 2.518 1 97.81 44 LEU B N 1
ATOM 1630 C CA . LEU B 1 44 ? 0.741 -12.352 3.252 1 97.81 44 LEU B CA 1
ATOM 1631 C C . LEU B 1 44 ? 1.172 -12.523 4.703 1 97.81 44 LEU B C 1
ATOM 1633 O O . LEU B 1 44 ? 0.338 -12.5 5.613 1 97.81 44 LEU B O 1
ATOM 1637 N N . GLU B 1 45 ? 2.426 -12.703 4.906 1 96.88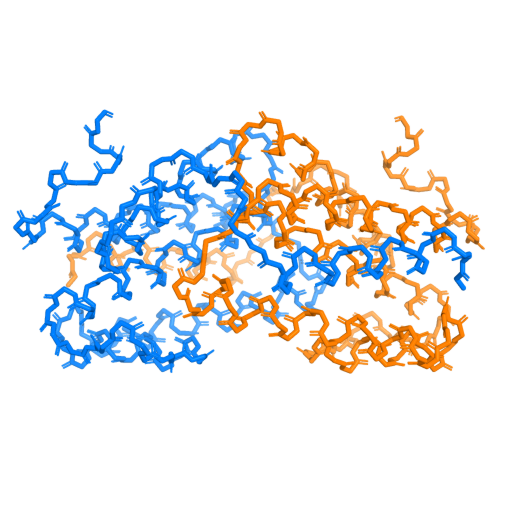 45 GLU B N 1
ATOM 1638 C CA . GLU B 1 45 ? 2.943 -12.805 6.27 1 96.88 45 GLU B CA 1
ATOM 1639 C C . GLU B 1 45 ? 2.662 -11.531 7.062 1 96.88 45 GLU B C 1
ATOM 1641 O O . GLU B 1 45 ? 2.209 -11.594 8.211 1 96.88 45 GLU B O 1
ATOM 1646 N N . VAL B 1 46 ? 2.93 -10.422 6.438 1 96.44 46 VAL B N 1
ATOM 1647 C CA . VAL B 1 46 ? 2.654 -9.141 7.07 1 96.44 46 VAL B CA 1
ATOM 1648 C C . VAL B 1 46 ? 1.161 -9.016 7.363 1 96.44 46 VAL B C 1
ATOM 1650 O O . VAL B 1 46 ? 0.769 -8.609 8.461 1 96.44 46 VAL B O 1
ATOM 1653 N N . GLY B 1 47 ? 0.351 -9.32 6.406 1 96.94 47 GLY B N 1
ATOM 1654 C CA . GLY B 1 47 ? -1.091 -9.227 6.574 1 96.94 47 GLY B CA 1
ATOM 1655 C C . GLY B 1 47 ? -1.605 -10.031 7.758 1 96.94 47 GLY B C 1
ATOM 1656 O O . GLY B 1 47 ? -2.432 -9.539 8.531 1 96.94 47 GLY B O 1
ATOM 1657 N N . SER B 1 48 ? -1.117 -11.227 7.883 1 96.12 48 SER B N 1
ATOM 1658 C CA . SER B 1 48 ? -1.539 -12.078 8.992 1 96.12 48 SER B CA 1
ATOM 1659 C C . SER B 1 48 ? -1.153 -11.477 10.336 1 96.12 48 SER B C 1
ATOM 1661 O O . SER B 1 48 ? -1.963 -11.445 11.266 1 96.12 48 SER B O 1
ATOM 1663 N N . ASN B 1 49 ? 0.015 -10.938 10.422 1 94.81 49 ASN B N 1
ATOM 1664 C CA . ASN B 1 49 ? 0.521 -10.344 11.656 1 94.81 49 ASN B CA 1
ATOM 1665 C C . ASN B 1 49 ? -0.251 -9.086 12.023 1 94.81 49 ASN B C 1
ATOM 1667 O O . ASN B 1 49 ? -0.599 -8.883 13.188 1 94.81 49 ASN B O 1
ATOM 1671 N N . LEU B 1 50 ? -0.557 -8.312 11.07 1 97.06 50 LEU B N 1
ATOM 1672 C CA . LEU B 1 50 ? -1.154 -7 11.32 1 97.06 50 LEU B CA 1
ATOM 1673 C C . LEU B 1 50 ? -2.656 -7.125 11.555 1 97.06 50 LEU B C 1
ATOM 1675 O O . LEU B 1 50 ? -3.252 -6.285 12.234 1 97.06 50 LEU B O 1
ATOM 1679 N N . LEU B 1 51 ? -3.246 -8.148 10.992 1 96.69 51 LEU B N 1
ATOM 1680 C CA . LEU B 1 51 ? -4.676 -8.375 11.188 1 96.69 51 LEU B CA 1
ATOM 1681 C C . LEU B 1 51 ? -5.004 -8.516 12.664 1 96.69 51 LEU B C 1
ATOM 1683 O O . LEU B 1 51 ? -5.945 -7.895 13.164 1 96.69 51 LEU B O 1
ATOM 1687 N N . ASP B 1 52 ? -4.199 -9.18 13.391 1 92.62 52 ASP B N 1
ATOM 1688 C CA . ASP B 1 52 ? -4.391 -9.445 14.812 1 92.62 52 ASP B CA 1
ATOM 1689 C C . ASP B 1 52 ? -4.141 -8.18 15.633 1 92.62 52 ASP B C 1
ATOM 1691 O O . ASP B 1 52 ? -4.656 -8.047 16.75 1 92.62 52 ASP B O 1
ATOM 1695 N N . GLN B 1 53 ? -3.414 -7.266 15.078 1 94.12 53 GLN B N 1
ATOM 1696 C CA . GLN B 1 53 ? -3.029 -6.055 15.797 1 94.12 53 GLN B CA 1
ATOM 1697 C C . GLN B 1 53 ? -3.979 -4.902 15.484 1 94.12 53 GLN B C 1
ATOM 1699 O O . GLN B 1 53 ? -3.871 -3.824 16.062 1 94.12 53 GLN B O 1
ATOM 1704 N N . GLY B 1 54 ? -4.863 -5.094 14.539 1 94.75 54 GLY B N 1
ATOM 1705 C CA . GLY B 1 54 ? -5.902 -4.109 14.273 1 94.75 54 GLY B CA 1
ATOM 1706 C C . GLY B 1 54 ? -5.488 -3.07 13.25 1 94.75 54 GLY B C 1
ATOM 1707 O O . GLY B 1 54 ? -6.012 -1.956 13.242 1 94.75 54 GLY B O 1
ATOM 1708 N N . TYR B 1 55 ? -4.512 -3.359 12.391 1 95.5 55 TYR B N 1
ATOM 1709 C CA . TYR B 1 55 ? -4.098 -2.463 11.312 1 95.5 55 TYR B CA 1
ATOM 1710 C C . TYR B 1 55 ? -4.754 -2.854 9.992 1 95.5 55 TYR B C 1
ATOM 1712 O O . TYR B 1 55 ? -4.082 -3.332 9.078 1 95.5 55 TYR B O 1
ATOM 1720 N N . TYR B 1 56 ? -5.992 -2.516 9.875 1 94.81 56 TYR B N 1
ATOM 1721 C CA . TYR B 1 56 ? -6.832 -3.07 8.82 1 94.81 56 TYR B CA 1
ATOM 1722 C C . TYR B 1 56 ? -6.504 -2.439 7.473 1 94.81 56 TYR B C 1
ATOM 1724 O O . TYR B 1 56 ? -6.539 -3.111 6.438 1 94.81 56 TYR B 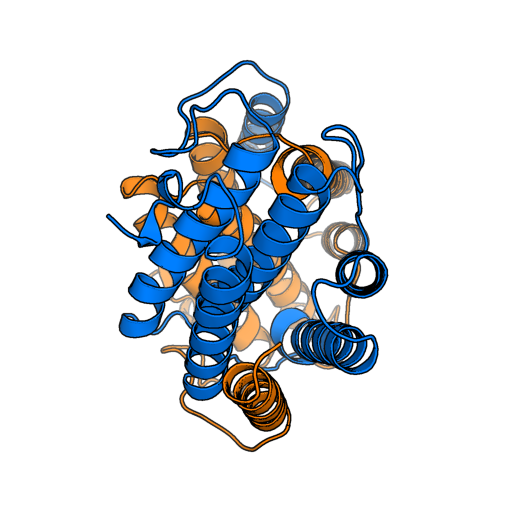O 1
ATOM 1732 N N . THR B 1 57 ? -6.184 -1.196 7.477 1 92.12 57 THR B N 1
ATOM 1733 C CA . THR B 1 57 ? -5.852 -0.516 6.227 1 92.12 57 THR B CA 1
ATOM 1734 C C . THR B 1 57 ? -4.66 -1.187 5.547 1 92.12 57 THR B C 1
ATOM 1736 O O . THR B 1 57 ? -4.719 -1.51 4.359 1 92.12 57 THR B O 1
ATOM 1739 N N . VAL B 1 58 ? -3.623 -1.419 6.281 1 94.62 58 VAL B N 1
ATOM 1740 C CA . VAL B 1 58 ? -2.412 -2.006 5.719 1 94.62 58 VAL B CA 1
ATOM 1741 C C . VAL B 1 58 ? -2.672 -3.459 5.332 1 94.62 58 VAL B C 1
ATOM 1743 O O . VAL B 1 58 ? -2.135 -3.949 4.336 1 94.62 58 VAL B O 1
ATOM 1746 N N . VAL B 1 59 ? -3.496 -4.137 6.113 1 96.62 59 VAL B N 1
ATOM 1747 C CA . VAL B 1 59 ? -3.842 -5.516 5.789 1 96.62 59 VAL B CA 1
ATOM 1748 C C . VAL B 1 59 ? -4.535 -5.566 4.43 1 96.62 59 VAL B C 1
ATOM 1750 O O . VAL B 1 59 ? -4.184 -6.387 3.576 1 96.62 59 VAL B O 1
ATOM 1753 N N . ILE B 1 60 ? -5.504 -4.703 4.25 1 95.5 60 ILE B N 1
ATOM 1754 C CA . ILE B 1 60 ? -6.258 -4.672 3 1 95.5 60 ILE B CA 1
ATOM 1755 C C . ILE B 1 60 ? -5.324 -4.348 1.838 1 95.5 60 ILE B C 1
ATOM 1757 O O . ILE B 1 60 ? -5.336 -5.035 0.813 1 95.5 60 ILE B O 1
ATOM 1761 N N . GLU B 1 61 ? -4.48 -3.396 1.954 1 92 61 GLU B N 1
ATOM 1762 C CA . GLU B 1 61 ? -3.537 -3.012 0.906 1 92 61 GLU B CA 1
ATOM 1763 C C . GLU B 1 61 ? -2.561 -4.145 0.6 1 92 61 GLU B C 1
ATOM 1765 O O . GLU B 1 61 ? -2.312 -4.457 -0.566 1 92 61 GLU B O 1
ATOM 1770 N N . SER B 1 62 ? -2.051 -4.762 1.635 1 95.19 62 SER B N 1
ATOM 1771 C CA . SER B 1 62 ? -1.112 -5.863 1.443 1 95.19 62 SER B CA 1
ATOM 1772 C C . SER B 1 62 ? -1.778 -7.043 0.741 1 95.19 62 SER B C 1
ATOM 1774 O O . SER B 1 62 ? -1.142 -7.742 -0.05 1 95.19 62 SER B O 1
ATOM 1776 N N . ALA B 1 63 ? -3.037 -7.23 1.056 1 97.12 63 ALA B N 1
ATOM 1777 C CA . ALA B 1 63 ? -3.773 -8.32 0.418 1 97.12 63 ALA B CA 1
ATOM 1778 C C . ALA B 1 63 ? -3.92 -8.078 -1.081 1 97.12 63 ALA B C 1
ATOM 1780 O O . ALA B 1 63 ? -3.688 -8.984 -1.888 1 97.12 63 ALA B O 1
ATOM 1781 N N . PHE B 1 64 ? -4.27 -6.891 -1.447 1 95 64 PHE B N 1
ATOM 1782 C CA . PHE B 1 64 ? -4.391 -6.559 -2.861 1 95 64 PHE B CA 1
ATOM 1783 C C . PHE B 1 64 ? -3.055 -6.727 -3.574 1 95 64 PHE B C 1
ATOM 1785 O O . PHE B 1 64 ? -2.99 -7.32 -4.652 1 95 64 PHE B O 1
ATOM 1792 N N . VAL B 1 65 ? -1.999 -6.27 -2.996 1 93 65 VAL B N 1
ATOM 1793 C CA . VAL B 1 65 ? -0.687 -6.355 -3.629 1 93 65 VAL B CA 1
ATOM 1794 C C . VAL B 1 65 ? -0.246 -7.816 -3.707 1 93 65 VAL B C 1
ATOM 1796 O O . VAL B 1 65 ? 0.358 -8.234 -4.695 1 93 65 VAL B O 1
ATOM 1799 N N . ALA B 1 66 ? -0.547 -8.562 -2.668 1 96.38 66 ALA B N 1
ATOM 1800 C CA . ALA B 1 66 ? -0.204 -9.984 -2.689 1 96.38 66 ALA B CA 1
ATOM 1801 C C . ALA B 1 66 ? -0.898 -10.695 -3.844 1 96.38 66 ALA B C 1
ATOM 1803 O O . ALA B 1 66 ? -0.29 -11.523 -4.523 1 96.38 66 ALA B O 1
ATOM 1804 N N . ILE B 1 67 ? -2.172 -10.391 -4.043 1 97.56 67 ILE B N 1
ATOM 1805 C CA . ILE B 1 67 ? -2.91 -10.969 -5.164 1 97.56 67 ILE B CA 1
ATOM 1806 C C . ILE B 1 67 ? -2.229 -10.594 -6.477 1 97.56 67 ILE B C 1
ATOM 1808 O O . ILE B 1 67 ? -1.98 -11.461 -7.32 1 97.56 67 ILE B O 1
ATOM 1812 N N . GLU B 1 68 ? -1.871 -9.422 -6.605 1 94.75 68 GLU B N 1
ATOM 1813 C CA . GLU B 1 68 ? -1.28 -8.93 -7.844 1 94.75 68 GLU B CA 1
ATOM 1814 C C . GLU B 1 68 ? 0.1 -9.539 -8.078 1 94.75 68 GLU B C 1
ATOM 1816 O O . GLU B 1 68 ? 0.434 -9.922 -9.203 1 94.75 68 GLU B O 1
ATOM 1821 N N . ARG B 1 69 ? 0.884 -9.641 -7.02 1 94.69 69 ARG B N 1
ATOM 1822 C CA . ARG B 1 69 ? 2.191 -10.273 -7.16 1 94.69 69 ARG B CA 1
ATOM 1823 C C . ARG B 1 69 ? 2.051 -11.742 -7.527 1 94.69 69 ARG B C 1
ATOM 1825 O O . ARG B 1 69 ? 2.867 -12.281 -8.281 1 94.69 69 ARG B O 1
ATOM 1832 N N . THR B 1 70 ? 1.083 -12.375 -7.008 1 96.88 70 THR B N 1
ATOM 1833 C CA . THR B 1 70 ? 0.829 -13.773 -7.34 1 96.88 70 THR B CA 1
ATOM 1834 C C . THR B 1 70 ? 0.48 -13.922 -8.812 1 96.88 70 THR B C 1
ATOM 1836 O O . THR B 1 70 ? 0.996 -14.812 -9.492 1 96.88 70 THR B O 1
ATOM 1839 N N . ILE B 1 71 ? -0.393 -13.023 -9.289 1 96.69 71 ILE B N 1
ATOM 1840 C CA . ILE B 1 71 ? -0.772 -13.055 -10.695 1 96.69 71 ILE B CA 1
ATOM 1841 C C . ILE B 1 71 ? 0.452 -12.773 -11.562 1 96.69 71 ILE B C 1
ATOM 1843 O O . ILE B 1 71 ? 0.686 -13.461 -12.555 1 96.69 71 ILE B O 1
ATOM 1847 N N . GLN B 1 72 ? 1.208 -11.82 -11.195 1 94.38 72 GLN B N 1
ATOM 1848 C CA . GLN B 1 72 ? 2.416 -11.5 -11.945 1 94.38 72 GLN B CA 1
ATOM 1849 C C . GLN B 1 72 ? 3.381 -12.68 -11.977 1 94.38 72 GLN B C 1
ATOM 1851 O O . GLN B 1 72 ? 3.979 -12.977 -13.008 1 94.38 72 GLN B O 1
ATOM 1856 N N . PHE B 1 73 ? 3.572 -13.305 -10.805 1 95.62 73 PHE B N 1
ATOM 1857 C CA . PHE B 1 73 ? 4.359 -14.523 -10.75 1 95.62 73 PHE B CA 1
ATOM 1858 C C . PHE B 1 73 ? 3.895 -15.523 -11.805 1 95.62 73 PHE B C 1
ATOM 1860 O O . PHE B 1 73 ? 4.699 -16.031 -12.594 1 95.62 73 PHE B O 1
ATOM 1867 N N . ARG B 1 74 ? 2.643 -15.727 -11.891 1 96.94 74 ARG B N 1
ATOM 1868 C CA . ARG B 1 74 ? 2.104 -16.75 -12.789 1 96.94 74 ARG B CA 1
ATOM 1869 C C . ARG B 1 74 ? 2.248 -16.312 -14.242 1 96.94 74 ARG B C 1
ATOM 1871 O O . ARG B 1 74 ? 2.508 -17.141 -15.117 1 96.94 74 ARG B O 1
ATOM 1878 N N . LEU B 1 75 ? 2.012 -15.047 -14.484 1 96.38 75 LEU B N 1
ATOM 1879 C CA . LEU B 1 75 ? 2.188 -14.547 -15.844 1 96.38 75 LEU B CA 1
ATOM 1880 C C . LEU B 1 75 ? 3.613 -14.781 -16.328 1 96.38 75 LEU B C 1
ATOM 1882 O O . LEU B 1 75 ? 3.822 -15.219 -17.469 1 96.38 75 LEU B O 1
ATOM 1886 N N . ILE B 1 76 ? 4.586 -14.539 -15.461 1 94.56 76 ILE B N 1
ATOM 1887 C CA . ILE B 1 76 ? 5.984 -14.75 -15.828 1 94.56 76 ILE B CA 1
ATOM 1888 C C . ILE B 1 76 ? 6.27 -16.25 -15.938 1 94.56 76 ILE B C 1
ATOM 1890 O O . ILE B 1 76 ? 6.867 -16.703 -16.922 1 94.56 76 ILE B O 1
ATOM 1894 N N . HIS B 1 77 ? 5.812 -16.969 -14.977 1 95.44 77 HIS B N 1
ATOM 1895 C CA . HIS B 1 77 ? 6.035 -18.406 -14.891 1 95.44 77 HIS B CA 1
ATOM 1896 C C . HIS B 1 77 ? 5.512 -19.125 -16.141 1 95.44 77 HIS B C 1
ATOM 1898 O O . HIS B 1 77 ? 6.152 -20.031 -16.656 1 95.44 77 HIS B O 1
ATOM 1904 N N . ASP B 1 78 ? 4.406 -18.656 -16.641 1 96.06 78 ASP B N 1
ATOM 1905 C CA . ASP B 1 78 ? 3.734 -19.312 -17.75 1 96.06 78 ASP B CA 1
ATOM 1906 C C . ASP B 1 78 ? 4.176 -18.719 -19.094 1 96.06 78 ASP B C 1
ATOM 1908 O O . ASP B 1 78 ? 3.629 -19.078 -20.141 1 96.06 78 ASP B O 1
ATOM 1912 N N . GLY B 1 79 ? 5.07 -17.766 -19.078 1 94.62 79 GLY B N 1
ATOM 1913 C CA . GLY B 1 79 ? 5.656 -17.203 -20.281 1 94.62 79 GLY B CA 1
ATOM 1914 C C . GLY B 1 79 ? 4.773 -16.172 -20.953 1 94.62 79 GLY B C 1
ATOM 1915 O O . GLY B 1 79 ? 4.969 -15.852 -22.125 1 94.62 79 GLY B O 1
ATOM 1916 N N . ALA B 1 80 ? 3.824 -15.68 -20.234 1 95.25 80 ALA B N 1
ATOM 1917 C CA . ALA B 1 80 ? 2.879 -14.727 -20.812 1 95.25 80 ALA B CA 1
ATOM 1918 C C . ALA B 1 80 ? 3.352 -13.289 -20.594 1 95.25 80 ALA B C 1
ATOM 1920 O O . ALA B 1 80 ? 2.773 -12.352 -21.141 1 95.25 80 ALA B O 1
ATOM 1921 N N . MET B 1 81 ? 4.34 -13.188 -19.812 1 91.69 81 MET B N 1
ATOM 1922 C CA . MET B 1 81 ? 4.91 -11.883 -19.469 1 91.69 81 MET B CA 1
ATOM 1923 C C . MET B 1 81 ? 6.418 -11.984 -19.266 1 91.69 81 MET B C 1
ATOM 1925 O O . MET B 1 81 ? 6.902 -12.945 -18.672 1 91.69 81 MET B O 1
ATOM 1929 N N . SER B 1 82 ? 7.113 -11.023 -19.891 1 89.88 82 SER B N 1
ATOM 1930 C CA . SER B 1 82 ? 8.547 -10.961 -19.625 1 89.88 82 SER B CA 1
ATOM 1931 C C . SER B 1 82 ? 8.836 -10.305 -18.281 1 89.88 82 SER B C 1
ATOM 1933 O O . SER B 1 82 ? 8.047 -9.492 -17.797 1 89.88 82 SER B O 1
ATOM 1935 N N . ALA B 1 83 ? 9.969 -10.625 -17.75 1 81.25 83 ALA B N 1
ATOM 1936 C CA . ALA B 1 83 ? 10.383 -10.078 -16.453 1 81.25 83 ALA B CA 1
ATOM 1937 C C . ALA B 1 83 ? 10.508 -8.555 -16.531 1 81.25 83 ALA B C 1
ATOM 1939 O O . ALA B 1 83 ? 10.328 -7.867 -15.523 1 81.25 83 ALA B O 1
ATOM 1940 N N . ALA B 1 84 ? 10.742 -8.086 -17.734 1 79.81 84 ALA B N 1
ATOM 1941 C CA . ALA B 1 84 ? 10.992 -6.66 -17.922 1 79.81 84 ALA B CA 1
ATOM 1942 C C . ALA B 1 84 ? 9.695 -5.914 -18.219 1 79.81 84 ALA B C 1
ATOM 1944 O O . ALA B 1 84 ? 9.656 -4.68 -18.156 1 79.81 84 ALA B O 1
ATOM 1945 N N . GLU B 1 85 ? 8.656 -6.719 -18.469 1 82.94 85 GLU B N 1
ATOM 1946 C CA . GLU B 1 85 ? 7.371 -6.094 -18.797 1 82.94 85 GLU B CA 1
ATOM 1947 C C . GLU B 1 85 ? 6.734 -5.477 -17.562 1 82.94 85 GLU B C 1
ATOM 1949 O O . GLU B 1 85 ? 6.758 -6.07 -16.469 1 82.94 85 GLU B O 1
ATOM 1954 N N . ILE B 1 86 ? 6.246 -4.305 -17.828 1 73.44 86 ILE B N 1
ATOM 1955 C CA . ILE B 1 86 ? 5.598 -3.564 -16.75 1 73.44 86 ILE B CA 1
ATOM 1956 C C . ILE B 1 86 ? 4.102 -3.443 -17.031 1 73.44 86 ILE B C 1
ATOM 1958 O O . ILE B 1 86 ? 3.705 -2.973 -18.094 1 73.44 86 ILE B O 1
ATOM 1962 N N . ILE B 1 87 ? 3.291 -3.943 -16.125 1 79.56 87 ILE B N 1
ATOM 1963 C CA . ILE B 1 87 ? 1.857 -3.676 -16.156 1 79.56 87 ILE B CA 1
ATOM 1964 C C . ILE B 1 87 ? 1.488 -2.717 -15.023 1 79.56 87 ILE B C 1
ATOM 1966 O O . ILE B 1 87 ? 1.486 -3.102 -13.852 1 79.56 87 ILE B O 1
ATOM 1970 N N . SER B 1 88 ? 1.14 -1.522 -15.344 1 78.31 88 SER B N 1
ATOM 1971 C CA . SER B 1 88 ? 0.913 -0.491 -14.336 1 78.31 88 SER B CA 1
ATOM 1972 C C . SER B 1 88 ? -0.56 -0.413 -13.953 1 78.31 88 SER B C 1
ATOM 1974 O O . SER B 1 88 ? -0.903 0.151 -12.906 1 78.31 88 SER B O 1
ATOM 1976 N N . SER B 1 89 ? -1.333 -0.863 -14.766 1 84.44 89 SER B N 1
ATOM 1977 C CA . SER B 1 89 ? -2.77 -0.843 -14.5 1 84.44 89 SER B CA 1
ATOM 1978 C C . SER B 1 89 ? -3.211 -2.09 -13.742 1 84.44 89 SER B C 1
ATOM 1980 O O . SER B 1 89 ? -3.014 -3.211 -14.211 1 84.44 89 SER B O 1
ATOM 1982 N N . HIS B 1 90 ? -3.826 -1.893 -12.648 1 88.5 90 HIS B N 1
ATOM 1983 C CA . HIS B 1 90 ? -4.348 -3.006 -11.859 1 88.5 90 HIS B CA 1
ATOM 1984 C C . HIS B 1 90 ? -5.398 -3.785 -12.641 1 88.5 90 HIS B C 1
ATOM 1986 O O . HIS B 1 90 ? -5.379 -5.02 -12.664 1 88.5 90 HIS B O 1
ATOM 1992 N N . ARG B 1 91 ? -6.277 -3.025 -13.289 1 91.19 91 ARG B N 1
ATOM 1993 C CA . ARG B 1 91 ? -7.32 -3.672 -14.086 1 91.19 91 ARG B CA 1
ATOM 1994 C C . ARG B 1 91 ? -6.715 -4.527 -15.195 1 91.19 91 ARG B C 1
ATOM 1996 O O . ARG B 1 91 ? -7.137 -5.664 -15.406 1 91.19 91 ARG B O 1
ATOM 2003 N N . ARG B 1 92 ? -5.738 -4.016 -15.867 1 93.12 92 ARG B N 1
ATOM 2004 C CA . ARG B 1 92 ? -5.086 -4.758 -16.938 1 93.12 92 ARG B CA 1
ATOM 2005 C C . ARG B 1 92 ? -4.41 -6.016 -16.406 1 93.12 92 ARG B C 1
ATOM 2007 O O . ARG B 1 92 ? -4.434 -7.062 -17.062 1 93.12 92 ARG B O 1
ATOM 2014 N N . LEU B 1 93 ? -3.842 -5.93 -15.305 1 94.44 93 LEU B N 1
ATOM 2015 C CA . LEU B 1 93 ? -3.197 -7.094 -14.711 1 94.44 93 LEU B CA 1
ATOM 2016 C C . LEU B 1 93 ? -4.207 -8.203 -14.453 1 94.44 93 LEU B C 1
ATOM 2018 O O . LEU B 1 93 ? -3.957 -9.367 -14.781 1 94.44 93 LEU B O 1
ATOM 2022 N N . TYR B 1 94 ? -5.332 -7.855 -13.867 1 97 94 TYR B N 1
ATOM 2023 C CA . TYR B 1 94 ? -6.375 -8.836 -13.594 1 97 94 TYR B CA 1
ATOM 2024 C C . TYR B 1 94 ? -6.906 -9.445 -14.891 1 97 94 TYR B C 1
ATOM 2026 O O . TYR B 1 94 ? -7.176 -10.641 -14.961 1 97 94 TYR B O 1
ATOM 2034 N N . GLN B 1 95 ? -7.012 -8.594 -15.867 1 96.25 95 GLN B N 1
ATOM 2035 C CA . GLN B 1 95 ? -7.484 -9.062 -17.172 1 96.25 95 GLN B CA 1
ATOM 2036 C C . GLN B 1 95 ? -6.484 -10.031 -17.797 1 96.25 95 GLN B C 1
ATOM 2038 O O . GLN B 1 95 ? -6.875 -11.039 -18.391 1 96.25 95 GLN B O 1
ATOM 2043 N N . ARG B 1 96 ? -5.242 -9.742 -17.703 1 96.19 96 ARG B N 1
ATOM 2044 C CA . ARG B 1 96 ? -4.199 -10.602 -18.266 1 96.19 96 ARG B CA 1
ATOM 2045 C C . ARG B 1 96 ? -4.23 -11.984 -17.609 1 96.19 96 ARG B C 1
ATOM 2047 O O . ARG B 1 96 ? -4 -12.992 -18.281 1 96.19 96 ARG B O 1
ATOM 2054 N N . GLY B 1 97 ? -4.469 -11.969 -16.312 1 97.25 97 GLY B N 1
ATOM 2055 C CA . GLY B 1 97 ? -4.594 -13.25 -15.648 1 97.25 97 GLY B CA 1
ATOM 2056 C C . GLY B 1 97 ? -5.699 -14.117 -16.219 1 97.25 97 GLY B C 1
ATOM 2057 O O . GLY B 1 97 ? -5.531 -15.328 -16.391 1 97.25 97 GLY B O 1
ATOM 2058 N N . ALA B 1 98 ? -6.789 -13.492 -16.516 1 97.81 98 ALA B N 1
ATOM 2059 C CA . ALA B 1 98 ? -7.91 -14.211 -17.109 1 97.81 98 ALA B CA 1
ATOM 2060 C C . ALA B 1 98 ? -7.574 -14.68 -18.531 1 97.81 98 ALA B C 1
ATOM 2062 O O . ALA B 1 98 ? -7.91 -15.797 -18.922 1 97.81 98 ALA B O 1
ATOM 2063 N N . GLU B 1 99 ? -6.887 -13.859 -19.25 1 96.94 99 GLU B N 1
ATOM 2064 C CA . GLU B 1 99 ? -6.551 -14.141 -20.641 1 96.94 99 GLU B CA 1
ATOM 2065 C C . GLU B 1 99 ? -5.711 -15.414 -20.766 1 96.94 99 GLU B C 1
ATOM 2067 O O . GLU B 1 99 ? -5.84 -16.156 -21.734 1 96.94 99 GLU B O 1
ATOM 2072 N N . ILE B 1 100 ? -4.871 -15.695 -19.797 1 96.62 100 ILE B N 1
ATOM 2073 C CA . ILE B 1 100 ? -3.986 -16.844 -19.906 1 96.62 100 ILE B CA 1
ATOM 2074 C C . ILE B 1 100 ? -4.586 -18.031 -19.156 1 96.62 100 ILE B C 1
ATOM 2076 O O . ILE B 1 100 ? -3.926 -19.062 -18.969 1 96.62 100 ILE B O 1
ATOM 2080 N N . GLY B 1 101 ? -5.805 -17.828 -18.547 1 96.88 101 GLY B N 1
ATOM 2081 C CA . GLY B 1 101 ? -6.562 -18.953 -18.047 1 96.88 101 GLY B CA 1
ATOM 2082 C C . GLY B 1 101 ? -6.344 -19.203 -16.562 1 96.88 101 GLY B C 1
ATOM 2083 O O . GLY B 1 101 ? -6.645 -20.281 -16.062 1 96.88 101 GLY B O 1
ATOM 2084 N N . LEU B 1 102 ? -5.762 -18.266 -15.828 1 97.56 102 LEU B N 1
ATOM 2085 C CA . LEU B 1 102 ? -5.641 -18.438 -14.383 1 97.56 102 LEU B CA 1
ATOM 2086 C C . LEU B 1 102 ? -7.016 -18.516 -13.727 1 97.56 102 LEU B C 1
ATOM 2088 O O . LEU B 1 102 ? -7.184 -19.188 -12.719 1 97.56 102 LEU B O 1
ATOM 2092 N N . TYR B 1 103 ? -7.945 -17.797 -14.219 1 98 103 TYR B N 1
ATOM 2093 C CA . TYR B 1 103 ? -9.359 -17.75 -13.852 1 98 103 TYR B CA 1
ATOM 2094 C C . TYR B 1 103 ? -10.203 -17.234 -15.016 1 98 103 TYR B C 1
ATOM 2096 O O . TYR B 1 103 ? -9.664 -16.828 -16.047 1 98 103 TYR B O 1
ATOM 2104 N N . ASP B 1 104 ? -11.484 -17.312 -14.914 1 97.31 104 ASP B N 1
ATOM 2105 C CA . ASP B 1 104 ? -12.328 -16.875 -16.031 1 97.31 104 ASP B CA 1
ATOM 2106 C C . ASP B 1 104 ? -12.469 -15.359 -16.062 1 97.31 104 ASP B C 1
ATOM 2108 O O . ASP B 1 104 ? -12.109 -14.68 -15.102 1 97.31 104 ASP B O 1
ATOM 2112 N N . ASP B 1 105 ? -12.977 -14.82 -17.109 1 97.25 105 ASP B N 1
ATOM 2113 C CA . ASP B 1 105 ? -13.109 -13.383 -17.344 1 97.25 105 ASP B CA 1
ATOM 2114 C C . ASP B 1 105 ? -13.953 -12.727 -16.25 1 97.25 105 ASP B C 1
ATOM 2116 O O . ASP B 1 105 ? -13.648 -11.609 -15.82 1 97.25 105 ASP B O 1
ATOM 2120 N N . ALA B 1 106 ? -14.984 -13.414 -15.859 1 97.06 106 ALA B N 1
ATOM 2121 C CA . ALA B 1 106 ? -15.883 -12.844 -14.859 1 97.06 106 ALA B CA 1
ATOM 2122 C C . ALA B 1 106 ? -15.156 -12.625 -13.531 1 97.06 106 ALA B C 1
ATOM 2124 O O . ALA B 1 106 ? -15.312 -11.586 -12.891 1 97.06 106 ALA B O 1
ATOM 2125 N N . PHE B 1 107 ? -14.414 -13.531 -13.141 1 97.75 107 PHE B N 1
ATOM 2126 C CA . PHE B 1 107 ? -13.648 -13.422 -11.906 1 97.75 107 PHE B CA 1
ATOM 2127 C C . PHE B 1 107 ? -12.664 -12.258 -11.984 1 97.75 107 PHE B C 1
ATOM 2129 O O . PHE B 1 107 ? -12.523 -11.492 -11.031 1 97.75 107 PHE B O 1
ATOM 2136 N N . GLY B 1 108 ? -11.891 -12.164 -13.109 1 97.62 108 GLY B N 1
ATOM 2137 C CA . GLY B 1 108 ? -10.969 -11.062 -13.305 1 97.6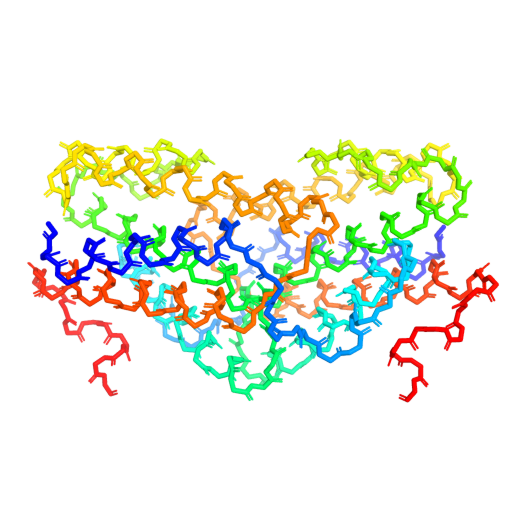2 108 GLY B CA 1
ATOM 2138 C C . GLY B 1 108 ? -11.633 -9.695 -13.219 1 97.62 108 GLY B C 1
ATOM 2139 O O . GLY B 1 108 ? -11.086 -8.766 -12.625 1 97.62 108 GLY B O 1
ATOM 2140 N N . GLU B 1 109 ? -12.781 -9.641 -13.805 1 97.06 109 GLU B N 1
ATOM 2141 C CA . GLU B 1 109 ? -13.539 -8.391 -13.758 1 97.06 109 GLU B CA 1
ATOM 2142 C C . GLU B 1 109 ? -13.977 -8.07 -12.336 1 97.06 109 GLU B C 1
ATOM 2144 O O . GLU B 1 109 ? -13.938 -6.91 -11.914 1 97.06 109 GLU B O 1
ATOM 2149 N N . ASP B 1 110 ? -14.43 -9.078 -11.625 1 96.88 110 ASP B N 1
ATOM 2150 C CA . ASP B 1 110 ? -14.852 -8.883 -10.242 1 96.88 110 ASP B CA 1
ATOM 2151 C C . ASP B 1 110 ? -13.68 -8.43 -9.375 1 96.88 110 ASP B C 1
ATOM 2153 O O . ASP B 1 110 ? -13.852 -7.59 -8.484 1 96.88 110 ASP B O 1
ATOM 2157 N N . LEU B 1 111 ? -12.516 -8.961 -9.57 1 97.19 111 LEU B N 1
ATOM 2158 C CA . LEU B 1 111 ? -11.32 -8.516 -8.859 1 97.19 111 LEU B CA 1
ATOM 2159 C C . LEU B 1 111 ? -11.023 -7.051 -9.148 1 97.19 111 LEU B C 1
ATOM 2161 O O . LEU B 1 111 ? -10.695 -6.289 -8.234 1 97.19 111 LEU B O 1
ATOM 2165 N N . ALA B 1 112 ? -11.094 -6.68 -10.383 1 96 112 ALA B N 1
ATOM 2166 C CA . ALA B 1 112 ? -10.844 -5.297 -10.781 1 96 112 ALA B CA 1
ATOM 2167 C C . ALA B 1 112 ? -11.836 -4.344 -10.133 1 96 112 ALA B C 1
ATOM 2169 O O . ALA B 1 112 ? -11.469 -3.258 -9.68 1 96 112 ALA B O 1
ATOM 2170 N N . GLU B 1 113 ? -13.055 -4.781 -10.102 1 94.56 113 GLU B N 1
ATOM 2171 C CA . GLU B 1 113 ? -14.086 -3.949 -9.492 1 94.56 113 GLU B CA 1
ATOM 2172 C C . GLU B 1 113 ? -13.883 -3.826 -7.98 1 94.56 113 GLU B C 1
ATOM 2174 O O . GLU B 1 113 ? -14.102 -2.76 -7.406 1 94.56 113 GLU B O 1
ATOM 2179 N N . LEU B 1 114 ? -13.555 -4.887 -7.355 1 95.25 114 LEU B N 1
ATOM 2180 C CA . LEU B 1 114 ? -13.258 -4.848 -5.926 1 95.25 114 LEU B CA 1
ATOM 2181 C C . LEU B 1 114 ? -12.117 -3.877 -5.641 1 95.25 114 LEU B C 1
ATOM 2183 O O . LEU B 1 114 ? -12.18 -3.105 -4.68 1 95.25 114 LEU B O 1
ATOM 2187 N N . TRP B 1 115 ? -11.062 -3.92 -6.387 1 92.94 115 TRP B N 1
ATOM 2188 C CA . TRP B 1 115 ? -9.938 -2.998 -6.262 1 92.94 115 TRP B CA 1
ATOM 2189 C C . TRP B 1 115 ? -10.398 -1.553 -6.426 1 92.94 115 TRP B C 1
ATOM 2191 O O . TRP B 1 115 ? -10.031 -0.684 -5.629 1 92.94 115 TRP B O 1
ATOM 2201 N N . ASN B 1 116 ? -11.133 -1.3 -7.414 1 88.06 116 ASN B N 1
ATOM 2202 C CA . ASN B 1 116 ? -11.633 0.047 -7.672 1 88.06 116 ASN B CA 1
ATOM 2203 C C . ASN B 1 116 ? -12.469 0.569 -6.508 1 88.06 116 ASN B C 1
ATOM 2205 O O . ASN B 1 116 ? -12.359 1.737 -6.133 1 88.06 116 ASN B O 1
ATOM 2209 N N . ARG B 1 117 ? -13.312 -0.24 -6.051 1 84.56 117 ARG B N 1
ATOM 2210 C CA . ARG B 1 117 ? -14.156 0.145 -4.922 1 84.56 117 ARG B CA 1
ATOM 2211 C C . ARG B 1 117 ? -13.32 0.456 -3.691 1 84.56 117 ARG B C 1
ATOM 2213 O O . ARG B 1 117 ? -13.586 1.423 -2.975 1 84.56 117 ARG B O 1
ATOM 2220 N N . ASN B 1 118 ? -12.359 -0.384 -3.387 1 84.19 118 ASN B N 1
ATOM 2221 C CA . ASN B 1 118 ? -11.453 -0.127 -2.273 1 84.19 118 ASN B CA 1
ATOM 2222 C C . ASN B 1 118 ? -10.727 1.206 -2.438 1 84.19 118 ASN B C 1
ATOM 2224 O O . ASN B 1 118 ? -10.688 2.014 -1.507 1 84.19 118 ASN B O 1
ATOM 2228 N N . ARG B 1 119 ? -10.133 1.442 -3.584 1 77.5 119 ARG B N 1
ATOM 2229 C CA . ARG B 1 119 ? -9.375 2.658 -3.852 1 77.5 119 ARG B CA 1
ATOM 2230 C C . ARG B 1 119 ? -10.242 3.898 -3.668 1 77.5 119 ARG B C 1
ATOM 2232 O O . ARG B 1 119 ? -9.812 4.883 -3.066 1 77.5 119 ARG B O 1
ATOM 2239 N N . THR B 1 120 ? -11.43 3.826 -4.059 1 71.44 120 THR B N 1
ATOM 2240 C CA . THR B 1 120 ? -12.328 4.973 -4.023 1 71.44 120 THR B CA 1
ATOM 2241 C C . THR B 1 120 ? -12.859 5.199 -2.609 1 71.44 120 THR B C 1
ATOM 2243 O O . THR B 1 120 ? -12.883 6.332 -2.123 1 71.44 120 THR B O 1
ATOM 2246 N N . LYS B 1 121 ? -13.188 4.168 -1.963 1 72.75 121 LYS B N 1
ATOM 2247 C CA . LYS B 1 121 ? -13.898 4.324 -0.694 1 72.75 121 LYS B CA 1
ATOM 2248 C C . LYS B 1 121 ? -12.914 4.434 0.471 1 72.75 121 LYS B C 1
ATOM 2250 O O . LYS B 1 121 ? -13.078 5.285 1.348 1 72.75 121 LYS B O 1
ATOM 2255 N N . THR B 1 122 ? -11.945 3.609 0.427 1 69.56 122 THR B N 1
ATOM 2256 C CA . THR B 1 122 ? -11.109 3.492 1.614 1 69.56 122 THR B CA 1
ATOM 2257 C C . THR B 1 122 ? -9.82 4.293 1.447 1 69.56 122 THR B C 1
ATOM 2259 O O . THR B 1 122 ? -9.336 4.91 2.4 1 69.56 122 THR B O 1
ATOM 2262 N N . TYR B 1 123 ? -9.375 4.215 0.299 1 64.19 123 TYR B N 1
ATOM 2263 C CA . TYR B 1 123 ? -8.055 4.812 0.101 1 64.19 123 TYR B CA 1
ATOM 2264 C C . TYR B 1 123 ? -8.172 6.309 -0.165 1 64.19 123 TYR B C 1
ATOM 2266 O O . TYR B 1 123 ? -7.422 7.105 0.401 1 64.19 123 TYR B O 1
ATOM 2274 N N . TYR B 1 124 ? -9.156 6.668 -0.929 1 61.56 124 TYR B N 1
ATOM 2275 C CA . TYR B 1 124 ? -9.203 8.062 -1.344 1 61.56 124 TYR B CA 1
ATOM 2276 C C . TYR B 1 124 ? -10.266 8.828 -0.556 1 61.56 124 TYR B C 1
ATOM 2278 O O . TYR B 1 124 ? -10.203 10.055 -0.449 1 61.56 124 TYR B O 1
ATOM 2286 N N . ARG B 1 125 ? -11.234 8.031 -0.131 1 60.16 125 ARG B N 1
ATOM 2287 C CA . ARG B 1 125 ? -12.328 8.695 0.564 1 60.16 125 ARG B CA 1
ATOM 2288 C C . ARG B 1 125 ? -12.219 8.516 2.074 1 60.16 125 ARG B C 1
ATOM 2290 O O . ARG B 1 125 ? -11.211 8 2.566 1 60.16 125 ARG B O 1
ATOM 2297 N N . LEU B 1 126 ? -13.156 9.055 2.684 1 63.09 126 LEU B N 1
ATOM 2298 C CA . LEU B 1 126 ? -13.211 9.078 4.141 1 63.09 126 LEU B CA 1
ATOM 2299 C C . LEU B 1 126 ? -13.625 7.715 4.691 1 63.09 126 LEU B C 1
ATOM 2301 O O . LEU B 1 126 ? -13.844 7.57 5.898 1 63.09 126 LEU B O 1
ATOM 2305 N N . GLY B 1 127 ? -13.633 6.805 3.748 1 76.31 127 GLY B N 1
ATOM 2306 C CA . GLY B 1 127 ? -13.977 5.512 4.316 1 76.31 127 GLY B CA 1
ATOM 2307 C C . GLY B 1 127 ? -12.883 4.941 5.199 1 76.31 127 GLY B C 1
ATOM 2308 O O . GLY B 1 127 ? -11.703 5.223 4.992 1 76.31 127 GLY B O 1
ATOM 2309 N N . ILE B 1 128 ? -13.344 4.293 6.293 1 86.88 128 ILE B N 1
ATOM 2310 C CA . ILE B 1 128 ? -12.43 3.662 7.234 1 86.88 128 ILE B CA 1
ATOM 2311 C C . ILE B 1 128 ? -12.461 2.146 7.047 1 86.88 128 ILE B C 1
ATOM 2313 O O . ILE B 1 128 ? -13.531 1.539 7.023 1 86.88 128 ILE B O 1
ATOM 2317 N N . ALA B 1 129 ? -11.289 1.611 6.848 1 90.5 129 ALA B N 1
ATOM 2318 C CA . ALA B 1 129 ? -11.172 0.159 6.742 1 90.5 129 ALA B CA 1
ATOM 2319 C C . ALA B 1 129 ? -11.695 -0.527 8 1 90.5 129 ALA B C 1
ATOM 2321 O O . ALA B 1 129 ? -11.477 -0.047 9.117 1 90.5 129 ALA B O 1
ATOM 2322 N N . THR B 1 130 ? -12.344 -1.663 7.801 1 92.88 130 THR B N 1
ATOM 2323 C CA . THR B 1 130 ? -12.891 -2.4 8.93 1 92.88 130 THR B CA 1
ATOM 2324 C C . THR B 1 130 ? -12.195 -3.748 9.094 1 92.88 130 THR B C 1
ATOM 2326 O O . THR B 1 130 ? -11.547 -4.234 8.156 1 92.88 130 THR B O 1
ATOM 2329 N N . LYS B 1 131 ? -12.445 -4.309 10.258 1 95.75 131 LYS B N 1
ATOM 2330 C CA . LYS B 1 131 ? -11.945 -5.652 10.523 1 95.75 131 LYS B CA 1
ATOM 2331 C C . LYS B 1 131 ? -12.516 -6.664 9.539 1 95.75 131 LYS B C 1
ATOM 2333 O O . LYS B 1 131 ? -11.797 -7.543 9.055 1 95.75 131 LYS B O 1
ATOM 2338 N N . GLU B 1 132 ? -13.734 -6.551 9.219 1 95.19 132 GLU B N 1
ATOM 2339 C CA . GLU B 1 132 ? -14.438 -7.469 8.328 1 95.19 132 GLU B CA 1
ATOM 2340 C C . GLU B 1 132 ? -13.859 -7.41 6.914 1 95.19 132 GLU B C 1
ATOM 2342 O O . GLU B 1 132 ? -13.656 -8.445 6.277 1 95.19 132 GLU B O 1
ATOM 2347 N N . GLN B 1 133 ? -13.625 -6.238 6.496 1 94.75 133 GLN B N 1
ATOM 2348 C CA . GLN B 1 133 ? -12.984 -6.059 5.191 1 94.75 133 GLN B CA 1
ATOM 2349 C C . GLN B 1 133 ? -11.594 -6.684 5.168 1 94.75 133 GLN B C 1
ATOM 2351 O O . GLN B 1 133 ? -11.242 -7.395 4.227 1 94.75 133 GLN B O 1
ATOM 2356 N N . ALA B 1 134 ? -10.82 -6.406 6.238 1 96.38 134 ALA B N 1
ATOM 2357 C CA . ALA B 1 134 ? -9.438 -6.887 6.316 1 96.38 134 ALA B CA 1
ATOM 2358 C C . ALA B 1 134 ? -9.391 -8.414 6.344 1 96.38 134 ALA B C 1
ATOM 2360 O O . ALA B 1 134 ? -8.594 -9.023 5.633 1 96.38 134 ALA B O 1
ATOM 2361 N N . GLU B 1 135 ? -10.242 -9.016 7.121 1 97.56 135 GLU B N 1
ATOM 2362 C CA . GLU B 1 135 ? -10.289 -10.469 7.215 1 97.56 135 GLU B CA 1
ATOM 2363 C C . GLU B 1 135 ? -10.68 -11.102 5.883 1 97.56 135 GLU B C 1
ATOM 2365 O O . GLU B 1 135 ? -10.078 -12.086 5.453 1 97.56 135 GLU B O 1
ATOM 2370 N N . ALA B 1 136 ? -11.68 -10.508 5.262 1 97.06 136 ALA B N 1
ATOM 2371 C CA . ALA B 1 136 ? -12.141 -11.039 3.982 1 97.06 136 ALA B CA 1
ATOM 2372 C C . ALA B 1 136 ? -11.062 -10.922 2.914 1 97.06 136 ALA B C 1
ATOM 2374 O O . ALA B 1 136 ? -10.828 -11.867 2.15 1 97.06 136 ALA B O 1
ATOM 2375 N N . MET B 1 137 ? -10.438 -9.82 2.881 1 97.44 137 MET B N 1
ATOM 2376 C CA . MET B 1 137 ? -9.406 -9.594 1.874 1 97.44 137 MET B CA 1
ATOM 2377 C C . MET B 1 137 ? -8.203 -10.508 2.115 1 97.44 137 MET B C 1
ATOM 2379 O O . MET B 1 137 ? -7.613 -11.023 1.168 1 97.44 137 MET B O 1
ATOM 2383 N N . TYR B 1 138 ? -7.789 -10.648 3.379 1 98.38 138 TYR B N 1
ATOM 2384 C CA . TYR B 1 138 ? -6.664 -11.531 3.674 1 98.38 138 TYR B CA 1
ATOM 2385 C C . TYR B 1 138 ? -6.969 -12.961 3.252 1 98.38 138 TYR B C 1
ATOM 2387 O O . TYR B 1 138 ? -6.137 -13.617 2.621 1 98.38 138 TYR B O 1
ATOM 2395 N N . ARG B 1 139 ? -8.133 -13.398 3.617 1 98.31 139 ARG B N 1
ATOM 2396 C CA . ARG B 1 139 ? -8.531 -14.758 3.266 1 98.31 139 ARG B CA 1
ATOM 2397 C C . ARG B 1 139 ? -8.531 -14.953 1.753 1 98.31 139 ARG B C 1
ATOM 2399 O O . ARG B 1 139 ? -8.023 -15.953 1.253 1 98.31 139 ARG B O 1
ATOM 2406 N N . LEU B 1 140 ? -9.141 -14.023 1.053 1 98.56 140 LEU B N 1
ATOM 2407 C CA . LEU B 1 140 ? -9.188 -14.07 -0.405 1 98.56 140 LEU B CA 1
ATOM 2408 C C . LEU B 1 140 ? -7.781 -14.141 -0.992 1 98.56 140 LEU B C 1
ATOM 2410 O O . LEU B 1 140 ? -7.5 -14.992 -1.839 1 98.56 140 LEU B O 1
ATOM 2414 N N . ALA B 1 141 ? -6.914 -13.258 -0.518 1 98.56 141 ALA B N 1
ATOM 2415 C CA . ALA B 1 141 ? -5.547 -13.188 -1.032 1 98.56 141 ALA B CA 1
ATOM 2416 C C . ALA B 1 141 ? -4.793 -14.492 -0.768 1 98.56 141 ALA B C 1
ATOM 2418 O O . ALA B 1 141 ? -4.121 -15.016 -1.656 1 98.56 141 ALA B O 1
ATOM 2419 N N . ALA B 1 142 ? -4.895 -15.008 0.438 1 98.44 142 ALA B N 1
ATOM 2420 C CA . ALA B 1 142 ? -4.188 -16.219 0.831 1 98.44 142 ALA B CA 1
ATOM 2421 C C . ALA B 1 142 ? -4.645 -17.422 -0.005 1 98.44 142 ALA B C 1
ATOM 2423 O O . ALA B 1 142 ? -3.818 -18.203 -0.466 1 98.44 142 ALA B O 1
ATOM 2424 N N . ASP B 1 143 ? -5.887 -17.5 -0.253 1 98.38 143 ASP B N 1
ATOM 2425 C CA . ASP B 1 143 ? -6.406 -18.656 -0.981 1 98.38 143 ASP B CA 1
ATOM 2426 C C . ASP B 1 143 ? -6.109 -18.547 -2.475 1 98.38 143 ASP B C 1
ATOM 2428 O O . ASP B 1 143 ? -5.848 -19.547 -3.141 1 98.38 143 ASP B O 1
ATOM 2432 N N . ILE B 1 144 ? -6.23 -17.344 -3.076 1 98.56 144 ILE B N 1
ATOM 2433 C CA . ILE B 1 144 ? -5.812 -17.156 -4.461 1 98.56 144 ILE B CA 1
ATOM 2434 C C . ILE B 1 144 ? -4.348 -17.547 -4.617 1 98.56 144 ILE B C 1
ATOM 2436 O O . ILE B 1 144 ? -3.994 -18.266 -5.555 1 98.56 144 ILE B O 1
ATOM 2440 N N . HIS B 1 145 ? -3.514 -17.125 -3.686 1 98.5 145 HIS B N 1
ATOM 2441 C CA . HIS B 1 145 ? -2.086 -17.422 -3.711 1 98.5 145 HIS B CA 1
ATOM 2442 C C . HIS B 1 145 ? -1.839 -18.922 -3.662 1 98.5 145 HIS B C 1
ATOM 2444 O O . HIS B 1 145 ? -1.138 -19.469 -4.516 1 98.5 145 HIS B O 1
ATOM 2450 N N . ARG B 1 146 ? -2.439 -19.5 -2.73 1 97.81 146 ARG B N 1
ATOM 2451 C CA . ARG B 1 146 ? -2.271 -20.953 -2.588 1 97.81 146 ARG B CA 1
ATOM 2452 C C . ARG B 1 146 ? -2.721 -21.688 -3.848 1 97.81 146 ARG B C 1
ATOM 2454 O O . ARG B 1 146 ? -2.002 -22.547 -4.363 1 97.81 146 ARG B O 1
ATOM 2461 N N . HIS B 1 147 ? -3.859 -21.344 -4.359 1 97.62 147 HIS B N 1
ATOM 2462 C CA . HIS B 1 147 ? -4.438 -22.016 -5.52 1 97.62 147 HIS B CA 1
ATOM 2463 C C . HIS B 1 147 ? -3.545 -21.859 -6.746 1 97.62 147 HIS B C 1
ATOM 2465 O O . HIS B 1 147 ? -3.275 -22.844 -7.441 1 97.62 147 HIS B O 1
ATOM 2471 N N . LEU B 1 148 ? -3.098 -20.688 -7.008 1 97.75 148 LEU B N 1
ATOM 2472 C CA . LEU B 1 148 ? -2.342 -20.406 -8.227 1 97.75 148 LEU B CA 1
ATOM 2473 C C . LEU B 1 148 ? -0.918 -20.953 -8.117 1 97.75 148 LEU B C 1
ATOM 2475 O O . LEU B 1 148 ? -0.303 -21.297 -9.125 1 97.75 148 LEU B O 1
ATOM 2479 N N . VAL B 1 149 ? -0.395 -21.047 -6.883 1 97.69 149 VAL B N 1
ATOM 2480 C CA . VAL B 1 149 ? 0.98 -21.5 -6.691 1 97.69 149 VAL B CA 1
ATOM 2481 C C . VAL B 1 149 ? 1.026 -23.031 -6.66 1 97.69 149 VAL B C 1
ATOM 2483 O O . VAL B 1 149 ? 1.928 -23.641 -7.234 1 97.69 149 VAL B O 1
ATOM 2486 N N . ASP B 1 150 ? 0.068 -23.609 -6.059 1 95.06 150 ASP B N 1
ATOM 2487 C CA . ASP B 1 150 ? 0.044 -25.047 -5.902 1 95.06 150 ASP B CA 1
ATOM 2488 C C . ASP B 1 150 ? 0.046 -25.75 -7.258 1 95.06 150 ASP B C 1
ATOM 2490 O O . ASP B 1 150 ? 0.508 -26.891 -7.375 1 95.06 150 ASP B O 1
ATOM 2494 N N . MET B 1 151 ? -0.331 -25.094 -8.273 1 89.56 151 MET B N 1
ATOM 2495 C CA . MET B 1 151 ? -0.477 -25.703 -9.602 1 89.56 151 MET B CA 1
ATOM 2496 C C . MET B 1 151 ? 0.828 -25.609 -10.383 1 89.56 151 MET B C 1
ATOM 2498 O O . MET B 1 151 ? 0.9 -26.062 -11.523 1 89.56 151 MET B O 1
ATOM 2502 N N . THR B 1 152 ? 1.828 -25.094 -9.742 1 95.25 152 THR B N 1
ATOM 2503 C CA . THR B 1 152 ? 3.051 -24.844 -10.492 1 95.25 152 THR B CA 1
ATOM 2504 C C . THR B 1 152 ? 4.152 -25.812 -10.078 1 95.25 152 THR B C 1
ATOM 2506 O O . THR B 1 152 ? 4.082 -26.422 -9.008 1 95.25 152 THR B O 1
ATOM 2509 N N . ARG B 1 153 ? 5.262 -25.969 -10.914 1 92.62 153 ARG B N 1
ATOM 2510 C CA . ARG B 1 153 ? 6.402 -26.859 -10.688 1 92.62 153 ARG B CA 1
ATOM 2511 C C . ARG B 1 153 ? 7.348 -26.281 -9.641 1 92.62 153 ARG B C 1
ATOM 2513 O O . ARG B 1 153 ? 8.227 -26.984 -9.141 1 92.62 153 ARG B O 1
ATOM 2520 N N . VAL B 1 154 ? 7.105 -24.984 -9.312 1 94.25 154 VAL B N 1
ATOM 2521 C CA . VAL B 1 154 ? 8.031 -24.375 -8.375 1 94.25 154 VAL B CA 1
ATOM 2522 C C . VAL B 1 154 ? 7.312 -24.094 -7.055 1 94.25 154 VAL B C 1
ATOM 2524 O O . VAL B 1 154 ? 7.746 -23.234 -6.273 1 94.25 154 VAL B O 1
ATOM 2527 N N . SER B 1 155 ? 6.234 -24.75 -6.793 1 95.12 155 SER B N 1
ATOM 2528 C CA . SER B 1 155 ? 5.453 -24.531 -5.582 1 95.12 155 SER B CA 1
ATOM 2529 C C . SER B 1 155 ? 6.312 -24.703 -4.332 1 95.12 155 SER B C 1
ATOM 2531 O O . SER B 1 155 ? 6.051 -24.078 -3.303 1 95.12 155 SER B O 1
ATOM 2533 N N . HIS B 1 156 ? 7.395 -25.438 -4.371 1 94.56 156 HIS B N 1
ATOM 2534 C CA . HIS B 1 156 ? 8.273 -25.688 -3.236 1 94.56 156 HIS B CA 1
ATOM 2535 C C . HIS B 1 156 ? 9.094 -24.453 -2.881 1 94.56 156 HIS B C 1
ATOM 2537 O O . HIS B 1 156 ? 9.688 -24.391 -1.805 1 94.56 156 HIS B O 1
ATOM 2543 N N . GLU B 1 157 ? 9.102 -23.469 -3.781 1 95.94 157 GLU B N 1
ATOM 2544 C CA . GLU B 1 157 ? 9.828 -22.219 -3.555 1 95.94 157 GLU B CA 1
ATOM 2545 C C . GLU B 1 157 ? 8.992 -21.234 -2.754 1 95.94 157 GLU B C 1
ATOM 2547 O O . GLU B 1 157 ? 9.5 -20.203 -2.309 1 95.94 157 GLU B O 1
ATOM 2552 N N . CYS B 1 158 ? 7.758 -21.578 -2.543 1 97.31 158 CYS B N 1
ATOM 2553 C CA . CYS B 1 158 ? 6.848 -20.703 -1.815 1 97.31 158 CYS B CA 1
ATOM 2554 C C . CYS B 1 158 ? 7.203 -20.672 -0.333 1 97.31 158 CYS B C 1
ATOM 2556 O O . CYS B 1 158 ? 7.332 -21.703 0.308 1 97.31 158 CYS B O 1
ATOM 2558 N N . LEU B 1 159 ? 7.258 -19.516 0.254 1 96.44 159 LEU B N 1
ATOM 2559 C CA . LEU B 1 159 ? 7.648 -19.344 1.649 1 96.44 159 LEU B CA 1
ATOM 2560 C C . LEU B 1 159 ? 6.473 -19.609 2.58 1 96.44 159 LEU B C 1
ATOM 2562 O O . LEU B 1 159 ? 6.648 -19.734 3.795 1 96.44 159 LEU B O 1
ATOM 2566 N N . CYS B 1 160 ? 5.32 -19.688 2.062 1 94.88 160 CYS B N 1
ATOM 2567 C CA . CYS B 1 160 ? 4.129 -19.875 2.883 1 94.88 160 CYS B CA 1
ATOM 2568 C C . CYS B 1 160 ? 3.99 -21.328 3.318 1 94.88 160 CYS B C 1
ATOM 2570 O O . CYS B 1 160 ? 3.209 -21.641 4.219 1 94.88 160 CYS B O 1
ATOM 2572 N N . ARG B 1 161 ? 4.574 -22.297 2.629 1 77.75 161 ARG B N 1
ATOM 2573 C CA . ARG B 1 161 ? 4.48 -23.734 2.891 1 77.75 161 ARG B CA 1
ATOM 2574 C C . ARG B 1 161 ? 5.492 -24.156 3.947 1 77.75 161 ARG B C 1
ATOM 2576 O O . ARG B 1 161 ? 5.414 -25.281 4.469 1 77.75 161 ARG B O 1
ATOM 2583 N N . GLY B 1 162 ? 6.445 -23.375 4.266 1 53.97 162 GLY B N 1
ATOM 2584 C CA . GLY B 1 162 ? 7.422 -23.891 5.215 1 53.97 162 GLY B CA 1
ATOM 2585 C C . GLY B 1 162 ? 7.035 -23.641 6.66 1 53.97 162 GLY B C 1
ATOM 2586 O O . GLY B 1 162 ? 6.156 -22.812 6.941 1 53.97 162 GLY B O 1
#

Sequence (324 aa):
MNENIRDQLVDAERTFEGSPGTIEEGLGVDDAELVQLRRACRLLEVGSNLLDQGYYTVVIESAFVAIERTIQFRLIHDGAMSAAEIISSHRRLYQRGAEIGLYDDAFGEDLAELWNRNRTKTYYRLGIATKEQAEAMYRLAADIHRHLVDMTRVSHECLCRGMNENIRDQLVDAERTFEGSPGTIEEGLGVDDAELVQLRRACRLLEVGSNLLDQGYYTVVIESAFVAIERTIQFRLIHDGAMSAAEIISSHRRLYQRGAEIGLYDDAFGEDLAELWNRNRTKTYYRLGIATKEQAEAMYRLAADIHRHLVDMTRVSHECLCRG

Radius of gyration: 19.2 Å; Cα contacts (8 Å, |Δi|>4): 474; chains: 2; bounding box: 46×54×44 Å

Foldseek 3Di:
DDPVVVVVVVVVVDVVVDDDDDDDPLQPDDDLLLNLQQLLLVLLVVLVVVLVVFPQVSLLVSLLSSQLSLLVSLCCQVPVDPSPDDDPDSLVSLCSSCVVPLDHNVVSVVSNVVVVVCCVADVVHPHPGDSVSSVVSSVVSVVSSCSSLVPHPVVVSHPNVD/DDPVVVVVVVVVVDVVVDDDDDDDPLQPDDDLLLNLQQLLLVLLVVLVVVLVVFPQLSLLVSLLSSQLSLLVSLCVQVPVDPSPDDDPDSLVSLCSSCVVPLDHNVVSVVSNVVVVVCCVADVPHPHPGDSVSSVVSSVVSVVSSCSSLVPHPVVVSHPNVD

Secondary structure (DSSP, 8-state):
--HHHHHHHHHHHHHHHS----B-TT---S-HHHHHHHHHHHHHHHHHHHHHHT-HHHHHHHHHHHHHHHHHHHHHHTTSS-TT-----HHHHHHHHHHTTSS-HHHHHHHHHHHHHHIIIIISSS---BHHHHHHHHHHHHHHHHHHHHTSTTGGG-TT--/--HHHHHHHHHHHHHHHS----B-TT---S-HHHHHHHHHHHHHHHHHHHHHHT-HHHHHHHHHHHHHHHHHHHHHHTTSS-TT-----HHHHHHHHHHTTSS-HHHHHHHHHHHHHHIIIIISSS---BHHHHHHHHHHHHHHHHHHHHTSTTGGG-TT--

Solvent-accessible surface area (backbone atoms only — not comparable to full-atom values): 16895 Å² total; per-residue (Å²): 106,56,68,68,58,54,51,34,51,52,52,31,48,46,46,75,68,53,76,89,61,54,60,38,85,82,52,86,58,89,47,61,39,55,36,28,42,33,50,18,37,53,28,48,53,50,25,59,60,31,51,80,71,46,40,24,58,60,14,35,53,28,18,54,50,20,42,49,25,35,48,50,15,50,34,34,70,72,67,75,37,58,77,82,55,70,70,86,45,68,52,56,48,32,45,51,38,21,74,76,60,68,30,52,62,66,57,22,50,51,52,35,50,47,50,51,51,44,46,50,38,42,69,46,36,84,41,74,46,20,49,60,40,20,52,32,33,38,51,38,25,52,50,53,42,50,58,65,36,66,76,42,96,59,40,86,72,43,65,76,78,108,103,56,68,69,58,54,50,34,50,52,51,31,47,47,45,74,68,53,76,90,61,54,60,38,87,82,51,87,60,88,49,60,38,54,36,27,42,33,48,17,36,53,29,48,54,48,25,58,59,30,52,78,71,47,41,24,58,61,14,34,53,28,18,55,50,20,40,50,25,36,47,49,16,48,34,33,68,70,67,75,36,58,75,82,55,71,71,87,46,69,54,58,48,33,44,51,38,22,74,76,60,69,30,52,63,67,58,24,50,51,52,35,50,49,50,51,51,44,46,51,38,42,68,47,34,83,40,76,48,19,49,59,40,19,52,31,33,38,50,38,24,53,49,53,42,50,58,66,37,66,77,42,98,59,41,84,71,42,65,76,80,108

Nearest PDB structures (foldseek):
  7bxo-assembly1_H  TM=4.525E-01  e=1.076E-01  Shewanella oneidensis MR-1
  9ftz-assembly1_S  TM=4.284E-01  e=1.131E-01  Mycolicibacterium smegmatis
  5j7y-assembly1_BC  TM=4.297E-01  e=3.110E-01  Ovis aries
  8hcr-assembly1_S  TM=4.636E-01  e=6.311E-01  Mycobacterium tuberculosis variant bovis BCG
  8pw5-assembly1_c  T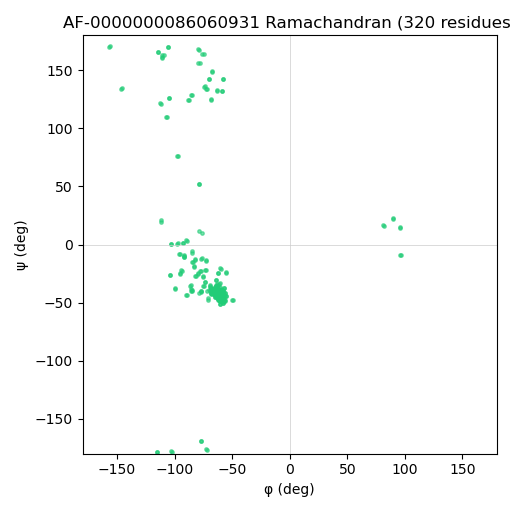M=4.166E-01  e=3.521E+00  Mus musculus